Protein AF-A0A453RJ21-F1 (afdb_monomer_lite)

Organism: Aegilops tauschii subsp. strangulata (NCBI:txid200361)

Radius of gyration: 21.35 Å; chains: 1; bounding box: 54×32×66 Å

Structure (mmCIF, N/CA/C/O backbone):
data_AF-A0A453RJ21-F1
#
_entry.id   AF-A0A453RJ21-F1
#
loop_
_atom_site.group_PDB
_atom_site.id
_atom_site.type_symbol
_atom_site.label_atom_id
_atom_site.label_alt_id
_atom_site.label_comp_id
_atom_site.label_asym_id
_atom_site.label_entity_id
_atom_site.label_seq_id
_atom_site.pdbx_PDB_ins_code
_atom_site.Cartn_x
_atom_site.Cartn_y
_atom_site.Cartn_z
_atom_site.occupancy
_atom_site.B_iso_or_equiv
_atom_site.auth_seq_id
_atom_site.auth_comp_id
_atom_site.auth_asym_id
_atom_site.auth_atom_id
_atom_site.pdbx_PDB_model_num
ATOM 1 N N . MET A 1 1 ? -8.549 7.797 -4.436 1.00 33.81 1 MET A N 1
ATOM 2 C CA . MET A 1 1 ? -7.551 8.683 -5.075 1.00 33.81 1 MET A CA 1
ATOM 3 C C . MET A 1 1 ? -6.704 7.818 -5.992 1.00 33.81 1 MET A C 1
ATOM 5 O O . MET A 1 1 ? -6.419 6.697 -5.585 1.00 33.81 1 MET A O 1
ATOM 9 N N . PRO A 1 2 ? -6.378 8.254 -7.217 1.00 37.75 2 PRO A N 1
ATOM 10 C CA . PRO A 1 2 ? -5.567 7.453 -8.127 1.00 37.75 2 PRO A CA 1
ATOM 11 C C . PRO A 1 2 ? -4.142 7.287 -7.581 1.00 37.75 2 PRO A C 1
ATOM 13 O O . PRO A 1 2 ? -3.506 8.273 -7.225 1.00 37.75 2 PRO A O 1
ATOM 16 N N . MET A 1 3 ? -3.659 6.044 -7.478 1.00 55.06 3 MET A N 1
ATOM 17 C CA . MET A 1 3 ? -2.333 5.707 -6.928 1.00 55.06 3 MET A CA 1
ATOM 18 C C . MET A 1 3 ? -1.364 5.277 -8.022 1.00 55.06 3 MET A C 1
ATOM 20 O O . MET A 1 3 ? -0.750 4.213 -7.988 1.00 55.06 3 MET A O 1
ATOM 24 N N . SER A 1 4 ? -1.257 6.139 -9.023 1.00 50.88 4 SER A N 1
ATOM 25 C CA . SER A 1 4 ? -0.403 5.956 -10.186 1.00 50.88 4 SER A CA 1
ATOM 26 C C . SER A 1 4 ? 0.359 7.243 -10.447 1.00 50.88 4 SER A C 1
ATOM 28 O O . SER A 1 4 ? -0.246 8.315 -10.496 1.00 50.88 4 SER A O 1
ATOM 30 N N . HIS A 1 5 ? 1.667 7.133 -10.649 1.00 56.84 5 HIS A N 1
ATOM 31 C CA . HIS A 1 5 ? 2.471 8.226 -11.176 1.00 56.84 5 HIS A CA 1
ATOM 32 C C . HIS A 1 5 ? 3.053 7.802 -12.522 1.00 56.84 5 HIS A C 1
ATOM 34 O O . HIS A 1 5 ? 3.842 6.856 -12.597 1.00 56.84 5 HIS A O 1
ATOM 40 N N . ASP A 1 6 ? 2.664 8.514 -13.578 1.00 54.00 6 ASP A N 1
ATOM 41 C CA . ASP A 1 6 ? 3.334 8.424 -14.869 1.00 54.00 6 ASP A CA 1
ATOM 42 C C . ASP A 1 6 ? 4.506 9.396 -14.903 1.00 54.00 6 ASP A C 1
ATOM 44 O O . ASP A 1 6 ? 4.421 10.530 -14.422 1.00 54.00 6 ASP A O 1
ATOM 48 N N . ILE A 1 7 ? 5.619 8.924 -15.453 1.00 58.59 7 ILE A N 1
ATOM 49 C CA . ILE A 1 7 ? 6.857 9.687 -15.529 1.00 58.59 7 ILE A CA 1
ATOM 50 C C . ILE A 1 7 ? 7.160 9.905 -17.007 1.00 58.59 7 ILE A C 1
ATOM 52 O O . ILE A 1 7 ? 7.541 8.973 -17.720 1.00 58.59 7 ILE A O 1
ATOM 56 N N . ASP A 1 8 ? 6.959 11.139 -17.473 1.00 49.81 8 ASP A N 1
ATOM 57 C CA . ASP A 1 8 ? 7.246 11.520 -18.855 1.00 49.81 8 ASP A CA 1
ATOM 58 C C . ASP A 1 8 ? 8.760 11.658 -19.102 1.00 49.81 8 ASP A C 1
ATOM 60 O O . ASP A 1 8 ? 9.513 12.231 -18.310 1.00 49.81 8 ASP A O 1
ATOM 64 N N . GLY A 1 9 ? 9.211 11.121 -20.237 1.00 44.72 9 GLY A N 1
ATOM 65 C CA . GLY A 1 9 ? 10.620 10.948 -20.615 1.00 44.72 9 GLY A CA 1
ATOM 66 C C . GLY A 1 9 ? 11.367 12.203 -21.084 1.00 44.72 9 GLY A C 1
ATOM 67 O O . GLY A 1 9 ? 12.481 12.091 -21.581 1.00 44.72 9 GLY A O 1
ATOM 68 N N . ALA A 1 10 ? 10.839 13.418 -20.921 1.00 38.59 10 ALA A N 1
ATOM 69 C CA . ALA A 1 10 ? 11.525 14.599 -21.446 1.00 38.59 10 ALA A CA 1
ATOM 70 C C . ALA A 1 10 ? 12.713 15.031 -20.554 1.00 38.59 10 ALA A C 1
ATOM 72 O O . ALA A 1 10 ? 12.525 15.720 -19.554 1.00 38.59 10 ALA A O 1
ATOM 73 N N . SER A 1 11 ? 13.937 14.690 -20.986 1.00 45.94 11 SER A N 1
ATOM 74 C CA . SER A 1 11 ? 15.228 15.384 -20.738 1.00 45.94 11 SER A CA 1
ATOM 75 C C . SER A 1 11 ? 16.288 14.708 -19.842 1.00 45.94 11 SER A C 1
ATOM 77 O O . SER A 1 11 ? 15.982 14.081 -18.828 1.00 45.94 11 SER A O 1
ATOM 79 N N . ARG A 1 12 ? 17.541 14.954 -20.282 1.00 46.53 12 ARG A N 1
ATOM 80 C CA . ARG A 1 12 ? 18.909 14.621 -19.819 1.00 46.53 12 ARG A CA 1
ATOM 81 C C . ARG A 1 12 ? 19.183 13.167 -19.378 1.00 46.53 12 ARG A C 1
ATOM 83 O O . ARG A 1 12 ? 18.715 12.761 -18.316 1.00 46.53 12 ARG A O 1
ATOM 90 N N . PRO A 1 13 ? 20.014 12.408 -20.126 1.00 49.09 13 PRO A N 1
ATOM 91 C CA . PRO A 1 13 ? 20.535 11.139 -19.630 1.00 49.09 13 PRO A CA 1
ATOM 92 C C . PRO A 1 13 ? 21.380 11.408 -18.372 1.00 49.09 13 PRO A C 1
ATOM 94 O O . PRO A 1 13 ? 22.096 1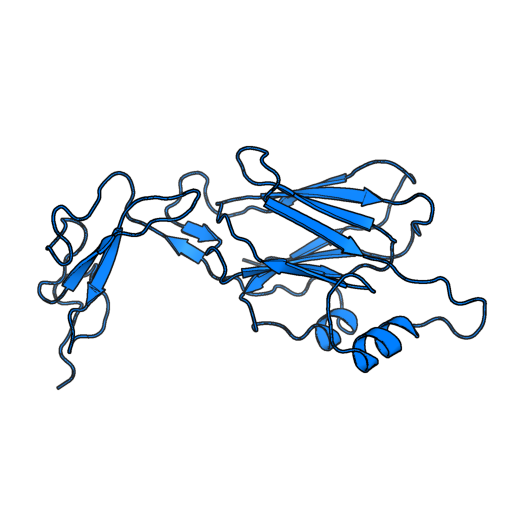2.408 -18.311 1.00 49.09 13 PRO A O 1
ATOM 97 N N . ASN A 1 14 ? 21.288 10.525 -17.374 1.00 54.78 14 ASN A N 1
ATOM 98 C CA . ASN A 1 14 ? 22.085 10.513 -16.135 1.00 54.78 14 ASN A CA 1
ATOM 99 C C . ASN A 1 14 ? 21.719 11.431 -14.949 1.00 54.78 14 ASN A C 1
ATOM 101 O O . ASN A 1 14 ? 22.494 11.502 -13.997 1.00 54.78 14 ASN A O 1
ATOM 105 N N . THR A 1 15 ? 20.548 12.070 -14.902 1.00 57.78 15 THR A N 1
ATOM 106 C CA . THR A 1 15 ? 20.101 12.751 -13.664 1.00 57.78 15 THR A CA 1
ATOM 107 C C . THR A 1 15 ? 19.044 11.947 -12.918 1.00 57.78 15 THR A C 1
ATOM 109 O O . THR A 1 15 ? 18.044 11.542 -13.517 1.00 57.78 15 THR A O 1
ATOM 112 N N . SER A 1 16 ? 19.231 11.758 -11.608 1.00 65.69 16 SER A N 1
ATOM 113 C CA . SER A 1 16 ? 18.192 11.184 -10.754 1.00 65.69 16 SER A CA 1
ATOM 114 C C . SER A 1 16 ? 16.963 12.092 -10.712 1.00 65.69 16 SER A C 1
ATOM 116 O O . SER A 1 16 ? 17.077 13.320 -10.693 1.00 65.69 16 SER A O 1
ATOM 118 N N . ARG A 1 17 ? 15.772 11.488 -10.710 1.00 74.69 17 ARG A N 1
ATOM 119 C CA . ARG A 1 17 ? 14.501 12.217 -10.589 1.00 74.69 17 ARG A CA 1
ATOM 120 C C . ARG A 1 17 ? 13.839 11.878 -9.270 1.00 74.69 17 ARG A C 1
ATOM 122 O O . ARG A 1 17 ? 13.855 10.721 -8.859 1.00 74.69 17 ARG A O 1
ATOM 129 N N . TYR A 1 18 ? 13.246 12.884 -8.644 1.00 78.81 18 TYR A N 1
ATOM 130 C CA . TYR A 1 18 ? 12.549 12.753 -7.37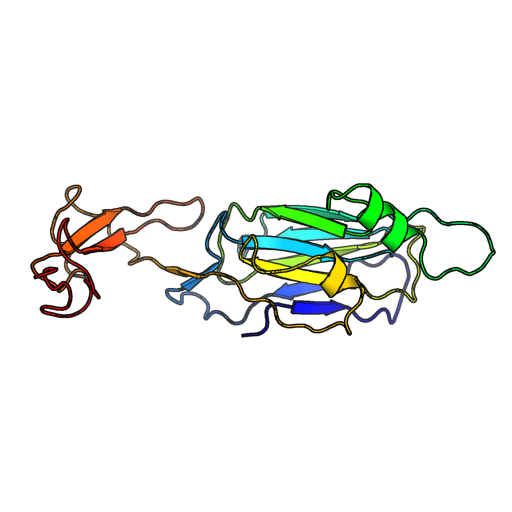4 1.00 78.81 18 TYR A CA 1
ATOM 131 C C . TYR A 1 18 ? 11.082 13.098 -7.573 1.00 78.81 18 TYR A C 1
ATOM 133 O O . TYR A 1 18 ? 10.746 14.146 -8.120 1.00 78.81 18 TYR A O 1
ATOM 141 N N . HIS A 1 19 ? 10.223 12.198 -7.125 1.00 81.94 19 HIS A N 1
ATOM 142 C CA . HIS A 1 19 ? 8.781 12.366 -7.108 1.00 81.94 19 HIS A CA 1
ATOM 143 C C . HIS A 1 19 ? 8.277 12.105 -5.693 1.00 81.94 19 HIS A C 1
ATOM 145 O O . HIS A 1 19 ? 8.909 11.385 -4.920 1.00 81.94 19 HIS A O 1
ATOM 151 N N . THR A 1 20 ? 7.120 12.663 -5.364 1.00 80.94 20 THR A N 1
ATOM 152 C CA . THR A 1 20 ? 6.458 12.408 -4.087 1.00 80.94 20 THR A CA 1
ATOM 153 C C . THR A 1 20 ? 5.100 11.806 -4.380 1.00 80.94 20 THR A C 1
ATOM 155 O O . THR A 1 20 ? 4.275 12.422 -5.050 1.00 80.94 20 THR A O 1
ATOM 158 N N . TRP A 1 21 ? 4.872 10.600 -3.876 1.00 81.12 21 TRP A N 1
ATOM 159 C CA . TRP A 1 21 ? 3.533 10.054 -3.761 1.00 81.12 21 TRP A CA 1
ATOM 160 C C . TRP A 1 21 ? 2.931 10.550 -2.447 1.00 81.12 21 TRP A C 1
ATOM 162 O O . TRP A 1 21 ? 3.555 10.461 -1.390 1.00 81.12 21 TRP A O 1
ATOM 172 N N . GLY A 1 22 ? 1.719 11.087 -2.505 1.00 74.88 22 GLY A N 1
ATOM 173 C CA . GLY A 1 22 ? 1.035 11.634 -1.342 1.00 74.88 22 GLY A CA 1
ATOM 174 C C . GLY A 1 22 ? -0.426 11.939 -1.645 1.00 74.88 22 GLY A C 1
ATOM 175 O O . GLY A 1 22 ? -0.944 11.587 -2.703 1.00 74.88 22 GLY A O 1
ATOM 176 N N . GLY A 1 23 ? -1.099 12.590 -0.701 1.00 71.94 23 GLY A N 1
ATOM 177 C CA . GLY A 1 23 ? -2.531 12.904 -0.790 1.00 71.94 23 GLY A CA 1
ATOM 178 C C . GLY A 1 23 ? -3.316 12.461 0.441 1.00 71.94 23 GLY A C 1
ATOM 179 O O . GLY A 1 23 ? -4.422 12.949 0.675 1.00 71.94 23 GLY A O 1
ATOM 180 N N . LEU A 1 24 ? -2.724 11.604 1.276 1.00 80.94 24 LEU A N 1
ATOM 181 C CA . LEU A 1 24 ? -3.165 11.450 2.654 1.00 80.94 24 LEU A CA 1
ATOM 182 C C . LEU A 1 24 ? -2.709 12.675 3.446 1.00 80.94 24 LEU A C 1
ATOM 184 O O . LEU A 1 24 ? -1.630 13.223 3.222 1.00 80.94 24 LEU A O 1
ATOM 188 N N . ARG A 1 25 ? -3.571 13.145 4.347 1.00 77.19 25 ARG A N 1
ATOM 189 C CA . ARG A 1 25 ? -3.258 14.293 5.193 1.00 77.19 25 ARG A CA 1
ATOM 190 C C . ARG A 1 25 ? -2.102 13.917 6.112 1.00 77.19 25 ARG A C 1
ATOM 192 O O . ARG A 1 25 ? -2.196 12.917 6.818 1.00 77.19 25 ARG A O 1
ATOM 199 N N . GLU A 1 26 ? -1.068 14.748 6.148 1.00 67.38 26 GLU A N 1
ATOM 200 C CA . GLU A 1 26 ? 0.022 14.617 7.112 1.00 67.38 26 GLU A CA 1
ATOM 201 C C . GLU A 1 26 ? -0.571 14.636 8.535 1.00 67.38 26 GLU A C 1
ATOM 203 O O . GLU A 1 26 ? -1.346 15.535 8.882 1.00 67.38 26 GLU A O 1
ATOM 208 N N . ARG A 1 27 ? -0.270 13.606 9.341 1.00 69.06 27 ARG A N 1
ATOM 209 C CA . ARG A 1 27 ? -0.894 13.332 10.662 1.00 69.06 27 ARG A CA 1
ATOM 210 C C . ARG A 1 27 ? -2.392 12.992 10.632 1.00 69.06 27 ARG A C 1
ATOM 212 O O . ARG A 1 27 ? -3.068 13.061 11.660 1.00 69.06 27 ARG A O 1
ATOM 219 N N . GLY A 1 28 ? -2.933 12.646 9.468 1.00 78.19 28 GLY A N 1
ATOM 220 C CA . GLY A 1 28 ? -4.243 12.017 9.348 1.00 78.19 28 GLY A CA 1
ATOM 221 C C . GLY A 1 28 ? -4.250 10.616 9.973 1.00 78.19 28 GLY A C 1
ATOM 222 O O . GLY A 1 28 ? -3.192 10.048 10.238 1.00 78.19 28 GLY A O 1
ATOM 223 N N . PRO A 1 29 ? -5.436 10.032 10.212 1.00 83.62 29 PRO A N 1
ATOM 224 C CA . PRO A 1 29 ? -5.529 8.715 10.838 1.00 83.62 29 PRO A CA 1
ATOM 225 C C . PRO A 1 29 ? -5.135 7.576 9.890 1.00 83.62 29 PRO A C 1
ATOM 227 O O . PRO A 1 29 ? -4.895 6.468 10.358 1.00 83.62 29 PRO A O 1
ATOM 230 N N . PHE A 1 30 ? -5.092 7.834 8.578 1.00 91.75 30 PHE A N 1
ATOM 231 C CA . PHE A 1 30 ? -4.879 6.823 7.549 1.00 91.75 30 PHE A CA 1
ATOM 232 C C . PHE A 1 30 ? -3.448 6.820 7.026 1.00 91.75 30 PHE A C 1
ATOM 234 O O . PHE A 1 30 ? -2.877 7.876 6.758 1.00 91.75 30 PHE A O 1
ATOM 241 N N . PHE A 1 31 ? -2.932 5.622 6.787 1.00 93.19 31 PHE A N 1
ATOM 242 C CA . PHE A 1 31 ? -1.641 5.354 6.164 1.00 93.19 31 PHE A CA 1
ATOM 243 C C . PHE A 1 31 ? -1.757 4.141 5.237 1.00 93.19 31 PHE A C 1
ATOM 245 O O . PHE A 1 31 ? -2.722 3.380 5.317 1.00 93.19 31 PHE A O 1
ATOM 252 N N . VAL A 1 32 ? -0.794 3.946 4.335 1.00 94.31 32 VAL A N 1
ATOM 253 C CA . VAL A 1 32 ? -0.778 2.762 3.459 1.00 94.31 32 VAL A CA 1
ATOM 254 C C . VAL A 1 32 ? -0.641 1.503 4.306 1.00 94.31 32 VAL A C 1
ATOM 256 O O . VAL A 1 32 ? 0.289 1.396 5.099 1.00 94.31 32 VAL A O 1
ATOM 259 N N . ALA A 1 33 ? -1.552 0.542 4.139 1.00 95.12 33 ALA A N 1
ATOM 260 C CA . ALA A 1 33 ? -1.524 -0.689 4.916 1.00 95.12 33 ALA A CA 1
ATOM 261 C C . ALA A 1 33 ? -0.234 -1.485 4.639 1.00 95.12 33 ALA A C 1
ATOM 263 O O . ALA A 1 33 ? -0.004 -1.860 3.479 1.00 95.12 33 ALA A O 1
ATOM 264 N N . PRO A 1 34 ? 0.591 -1.762 5.668 1.00 93.75 34 PRO A N 1
ATOM 265 C CA . PRO A 1 34 ? 1.787 -2.583 5.524 1.00 93.75 34 PRO A CA 1
ATOM 266 C C . PRO A 1 34 ? 1.445 -3.976 4.999 1.00 93.75 34 PRO A C 1
ATOM 268 O O . PRO A 1 34 ? 0.401 -4.527 5.347 1.00 93.75 34 PRO A O 1
ATOM 271 N N . ASP A 1 35 ? 2.310 -4.525 4.150 1.00 92.56 35 ASP A N 1
ATOM 272 C CA . ASP A 1 35 ? 2.261 -5.893 3.606 1.00 92.56 35 ASP A CA 1
ATOM 273 C C . ASP A 1 35 ? 1.014 -6.275 2.790 1.00 92.56 35 ASP A C 1
ATOM 275 O O . ASP A 1 35 ? 1.012 -7.312 2.136 1.00 92.56 35 ASP A O 1
ATOM 279 N N . ARG A 1 36 ? -0.017 -5.424 2.747 1.00 95.69 36 ARG A N 1
ATOM 280 C CA . ARG A 1 36 ? -1.221 -5.599 1.914 1.00 95.69 36 ARG A CA 1
ATOM 281 C C . ARG A 1 36 ? -1.157 -4.817 0.608 1.00 95.69 36 ARG A C 1
ATOM 283 O O . ARG A 1 36 ? -2.004 -4.983 -0.264 1.00 95.69 36 ARG A O 1
ATOM 290 N N . ASN A 1 37 ? -0.145 -3.965 0.474 1.00 95.12 37 ASN A N 1
ATOM 291 C CA . ASN A 1 37 ? 0.145 -3.222 -0.739 1.00 95.12 37 ASN A CA 1
ATOM 292 C C . ASN A 1 37 ? 1.513 -3.610 -1.296 1.00 95.12 37 ASN A C 1
ATOM 294 O O . ASN A 1 37 ? 2.450 -3.936 -0.560 1.00 95.12 37 ASN A O 1
ATOM 298 N N . LYS A 1 38 ? 1.634 -3.528 -2.618 1.00 94.44 38 LYS A N 1
ATOM 299 C CA . LYS A 1 38 ? 2.872 -3.709 -3.364 1.00 94.44 38 LYS A CA 1
ATOM 300 C C . LYS A 1 38 ? 3.311 -2.396 -3.990 1.00 94.44 38 LYS A C 1
ATOM 302 O O . LYS A 1 38 ? 2.503 -1.637 -4.519 1.00 94.44 38 LYS A O 1
ATOM 307 N N . PHE A 1 39 ? 4.618 -2.194 -3.979 1.00 94.25 39 PHE A N 1
ATOM 308 C CA . PHE A 1 39 ? 5.319 -1.230 -4.805 1.00 94.25 39 PHE A CA 1
ATOM 309 C C . PHE A 1 39 ? 5.619 -1.882 -6.156 1.00 94.25 39 PHE A C 1
ATOM 311 O O . PHE A 1 39 ? 6.382 -2.846 -6.212 1.00 94.25 39 PHE A O 1
ATOM 318 N N . LEU A 1 40 ? 4.987 -1.400 -7.223 1.00 92.19 40 LEU A N 1
ATOM 319 C CA . LEU A 1 40 ? 5.083 -1.955 -8.573 1.00 92.19 40 LEU A CA 1
ATOM 320 C C . LEU A 1 40 ? 5.720 -0.935 -9.516 1.00 92.19 40 LEU A C 1
ATOM 322 O O . LEU A 1 40 ? 5.277 0.209 -9.598 1.00 92.19 40 LEU A O 1
ATOM 326 N N . VAL A 1 41 ? 6.713 -1.380 -10.280 1.00 90.81 41 VAL A N 1
ATOM 327 C CA . VAL A 1 41 ? 7.356 -0.592 -11.334 1.00 90.81 41 VAL A CA 1
ATOM 328 C C . VAL A 1 41 ? 7.215 -1.328 -12.656 1.00 90.81 41 VAL A C 1
ATOM 330 O O . VAL A 1 41 ? 7.589 -2.495 -12.758 1.00 90.81 41 VAL A O 1
ATOM 333 N N . LEU A 1 42 ? 6.709 -0.629 -13.672 1.00 86.25 42 LEU A N 1
ATOM 334 C CA . LEU A 1 42 ? 6.637 -1.083 -15.060 1.00 86.25 42 LEU A CA 1
ATOM 335 C C . LEU A 1 42 ? 7.539 -0.179 -15.907 1.00 86.25 42 LEU A C 1
ATOM 337 O O . LEU A 1 42 ? 7.258 1.015 -16.066 1.00 86.25 42 LEU A O 1
ATOM 341 N N . SER A 1 43 ? 8.641 -0.717 -16.428 1.00 81.38 43 SER A N 1
ATOM 342 C CA . SER A 1 43 ? 9.602 0.068 -17.208 1.00 81.38 43 SER A CA 1
ATOM 343 C C . SER A 1 43 ? 10.506 -0.808 -18.069 1.00 81.38 43 SER A C 1
ATOM 345 O O . SER A 1 43 ? 10.884 -1.908 -17.673 1.00 81.38 43 SER A O 1
ATOM 347 N N . CYS A 1 44 ? 10.899 -0.266 -19.225 1.00 78.94 44 CYS A N 1
ATOM 348 C CA . CYS A 1 44 ? 11.969 -0.803 -20.063 1.00 78.94 44 CYS A CA 1
ATOM 349 C C . CYS A 1 44 ? 13.157 0.132 -20.255 1.00 78.94 44 CYS A C 1
ATOM 351 O O . CYS A 1 44 ? 13.939 -0.034 -21.186 1.00 78.94 44 CYS A O 1
ATOM 353 N N . ASN A 1 45 ? 13.324 1.096 -19.355 1.00 76.19 45 ASN A N 1
ATOM 354 C CA . ASN A 1 45 ? 14.405 2.072 -19.459 1.00 76.19 45 ASN A CA 1
ATOM 355 C C . ASN A 1 45 ? 15.666 1.652 -18.714 1.00 76.19 45 ASN A C 1
ATOM 357 O O . ASN A 1 45 ? 16.519 2.498 -18.474 1.00 76.19 45 ASN A O 1
ATOM 361 N N . ASN A 1 46 ? 15.775 0.385 -18.306 1.00 82.50 46 ASN A N 1
ATOM 362 C CA . ASN A 1 46 ? 16.889 -0.101 -17.499 1.00 82.50 46 ASN A CA 1
ATOM 363 C C . ASN A 1 46 ? 17.126 0.809 -16.276 1.00 82.50 46 ASN A C 1
ATOM 365 O O . ASN A 1 46 ? 18.166 1.455 -16.160 1.00 82.50 46 ASN A O 1
ATOM 369 N N . ILE A 1 47 ? 16.121 0.945 -15.406 1.00 85.62 47 ILE A N 1
ATOM 370 C CA . ILE A 1 47 ? 16.143 1.889 -14.276 1.00 85.62 47 ILE A CA 1
ATOM 371 C C . ILE A 1 47 ? 16.114 1.172 -12.933 1.00 85.62 47 ILE A C 1
ATOM 373 O O . ILE A 1 47 ? 15.491 0.115 -12.793 1.00 85.62 47 ILE A O 1
ATOM 377 N N . GLN A 1 48 ? 16.704 1.811 -11.927 1.00 91.00 48 GLN A N 1
ATOM 378 C CA . GLN A 1 48 ? 16.455 1.524 -10.521 1.00 91.00 48 GLN A CA 1
ATOM 379 C C . GLN A 1 48 ? 15.507 2.580 -9.947 1.00 91.00 48 GLN A C 1
ATOM 381 O O . GLN A 1 48 ? 15.686 3.778 -10.149 1.00 91.00 48 GLN A O 1
ATOM 386 N N . VAL A 1 49 ? 14.489 2.139 -9.218 1.00 92.25 49 VAL A N 1
ATOM 387 C CA . VAL A 1 49 ? 13.537 2.992 -8.510 1.00 92.25 49 VAL A CA 1
ATOM 388 C C . VAL A 1 49 ? 13.610 2.668 -7.026 1.00 92.25 49 VAL A C 1
ATOM 390 O O . VAL A 1 49 ? 13.471 1.511 -6.628 1.00 92.25 49 VAL A O 1
ATOM 393 N N . ILE A 1 50 ? 13.834 3.687 -6.208 1.00 94.44 50 ILE A N 1
ATOM 394 C CA . ILE A 1 50 ? 13.950 3.585 -4.756 1.00 94.44 50 ILE A CA 1
ATOM 395 C C . ILE A 1 50 ? 12.708 4.217 -4.135 1.00 94.44 50 ILE A C 1
ATOM 397 O O . ILE A 1 50 ? 12.368 5.359 -4.445 1.00 94.44 50 ILE A O 1
ATOM 401 N N . LEU A 1 51 ? 12.041 3.464 -3.263 1.00 95.12 51 LEU A N 1
ATOM 402 C CA . LEU A 1 51 ? 10.919 3.918 -2.454 1.00 95.12 51 LEU A CA 1
ATOM 403 C C . LEU A 1 51 ? 11.429 4.283 -1.059 1.00 95.12 51 LEU A C 1
ATOM 405 O O . LEU A 1 51 ? 12.003 3.442 -0.362 1.00 95.12 51 LEU A O 1
ATOM 409 N N . MET A 1 52 ? 11.188 5.519 -0.643 1.00 94.81 52 MET A N 1
ATOM 410 C CA . MET A 1 52 ? 11.592 6.056 0.654 1.00 94.81 52 MET A CA 1
ATOM 411 C C . MET A 1 52 ? 10.371 6.518 1.445 1.00 94.81 52 MET A C 1
ATOM 413 O O . MET A 1 52 ? 9.400 7.009 0.867 1.00 94.81 52 MET A O 1
ATOM 417 N N . GLY A 1 53 ? 10.420 6.337 2.762 1.00 92.44 53 GLY A N 1
ATOM 418 C CA . GLY A 1 53 ? 9.394 6.823 3.682 1.00 92.44 53 GLY A CA 1
ATOM 419 C C . GLY A 1 53 ? 9.561 8.309 4.000 1.00 92.44 53 GLY A C 1
ATOM 420 O O . GLY A 1 53 ? 10.511 8.953 3.558 1.00 92.44 53 GLY A O 1
ATOM 421 N N . GLU A 1 54 ? 8.654 8.836 4.821 1.00 88.81 54 GLU A N 1
ATOM 422 C CA . GLU A 1 54 ? 8.692 10.221 5.330 1.00 88.81 54 GLU A CA 1
ATOM 423 C C . GLU A 1 54 ? 9.945 10.527 6.161 1.00 88.81 54 GLU A C 1
ATOM 425 O O . GLU A 1 54 ? 10.409 11.661 6.218 1.00 88.81 54 GLU A O 1
ATOM 430 N N . ASP A 1 55 ? 10.522 9.503 6.788 1.00 89.06 55 ASP A N 1
ATOM 431 C CA . ASP A 1 55 ? 11.771 9.589 7.547 1.00 89.06 55 ASP A CA 1
ATOM 432 C C . ASP A 1 55 ? 13.027 9.542 6.656 1.00 89.06 55 ASP A C 1
ATOM 434 O O . ASP A 1 55 ? 14.141 9.417 7.165 1.00 89.06 55 ASP A O 1
ATOM 438 N N . ASN A 1 56 ? 12.861 9.612 5.329 1.00 89.12 56 ASN A N 1
ATOM 439 C CA . ASN A 1 56 ? 13.900 9.415 4.315 1.00 89.12 56 ASN A CA 1
ATOM 440 C C . ASN A 1 56 ? 14.605 8.048 4.387 1.00 89.12 56 ASN A C 1
ATOM 442 O O . ASN A 1 56 ? 15.626 7.843 3.725 1.00 89.12 56 ASN A O 1
ATOM 446 N N . SER A 1 57 ? 14.078 7.086 5.152 1.00 91.75 57 SER A N 1
ATOM 447 C CA . SER A 1 57 ? 14.612 5.729 5.157 1.00 91.75 57 SER A CA 1
ATOM 448 C C . SER A 1 57 ? 14.202 5.000 3.880 1.00 91.75 57 SER A C 1
ATOM 450 O O . SER A 1 57 ? 13.077 5.130 3.391 1.00 91.75 57 SER A O 1
ATOM 452 N N . THR A 1 58 ? 15.125 4.219 3.318 1.00 94.69 58 THR A N 1
ATOM 453 C CA . THR A 1 58 ? 14.804 3.351 2.181 1.00 94.69 58 THR A CA 1
ATOM 454 C C . THR A 1 58 ? 13.889 2.229 2.655 1.00 94.69 58 THR A C 1
ATOM 456 O O . THR A 1 58 ? 14.244 1.465 3.550 1.00 94.69 58 THR A O 1
ATOM 459 N N . ILE A 1 59 ? 12.713 2.132 2.039 1.00 94.81 59 ILE A N 1
ATOM 460 C CA . ILE A 1 59 ? 11.713 1.106 2.345 1.00 94.81 59 ILE A CA 1
ATOM 461 C C . ILE A 1 59 ? 11.941 -0.108 1.466 1.00 94.81 59 ILE A C 1
ATOM 463 O O . ILE A 1 59 ? 11.985 -1.230 1.957 1.00 94.81 59 ILE A O 1
ATOM 467 N N . ASN A 1 60 ? 12.086 0.128 0.163 1.00 94.81 60 ASN A N 1
ATOM 468 C CA . ASN A 1 60 ? 12.375 -0.900 -0.821 1.00 94.81 60 ASN A CA 1
ATOM 469 C C . ASN A 1 60 ? 12.978 -0.287 -2.083 1.00 94.81 60 ASN A C 1
ATOM 471 O O . ASN A 1 60 ? 12.896 0.918 -2.317 1.00 94.81 60 ASN A O 1
ATOM 475 N N . ALA A 1 61 ? 13.558 -1.140 -2.919 1.00 94.31 61 ALA A N 1
ATOM 476 C CA . ALA A 1 61 ? 14.056 -0.756 -4.228 1.00 94.31 61 ALA A CA 1
ATOM 477 C C . ALA A 1 61 ? 13.644 -1.784 -5.280 1.00 94.31 61 ALA A C 1
ATOM 479 O O . ALA A 1 61 ? 13.483 -2.974 -5.001 1.00 94.31 61 ALA A O 1
ATOM 480 N N . CYS A 1 62 ? 13.481 -1.303 -6.502 1.00 93.69 62 CYS A N 1
ATOM 481 C CA . CYS A 1 62 ? 13.039 -2.085 -7.633 1.00 93.69 62 CYS A CA 1
ATOM 482 C C . CYS A 1 62 ? 13.892 -1.732 -8.844 1.00 93.69 62 CYS A C 1
ATOM 484 O O . CYS A 1 62 ? 14.006 -0.564 -9.199 1.00 93.69 62 CYS A O 1
ATOM 486 N N . ALA A 1 63 ? 14.509 -2.731 -9.461 1.00 90.88 63 ALA A N 1
ATOM 487 C CA . ALA A 1 63 ? 15.253 -2.555 -10.696 1.00 90.88 63 ALA A CA 1
ATOM 488 C C . ALA A 1 63 ? 14.486 -3.223 -11.831 1.00 90.88 63 ALA A C 1
ATOM 490 O O . ALA A 1 63 ? 13.896 -4.287 -11.645 1.00 90.88 63 ALA A O 1
ATOM 491 N N . THR A 1 64 ? 14.495 -2.583 -12.991 1.00 85.94 64 THR A N 1
ATOM 492 C CA . THR A 1 64 ? 13.919 -3.125 -14.219 1.00 85.94 64 THR A CA 1
ATOM 493 C C . THR A 1 64 ? 14.996 -3.177 -15.281 1.00 85.94 64 THR A C 1
ATOM 495 O O . THR A 1 64 ? 15.814 -2.265 -15.373 1.00 85.94 64 THR A O 1
ATOM 498 N N . TYR A 1 65 ? 15.002 -4.243 -16.066 1.00 82.25 65 TYR A N 1
ATOM 499 C CA . TYR A 1 65 ? 15.917 -4.451 -17.171 1.00 82.25 65 TYR A CA 1
ATOM 500 C C . TYR A 1 65 ? 15.168 -5.033 -18.367 1.00 82.25 65 TYR A C 1
ATOM 502 O O . TYR A 1 65 ? 14.293 -5.889 -18.218 1.00 82.25 65 TYR A O 1
ATOM 510 N N . CYS A 1 66 ? 15.533 -4.571 -19.554 1.00 77.88 66 CYS A N 1
ATOM 511 C CA . CYS A 1 66 ? 15.037 -5.045 -20.828 1.00 77.88 66 CYS A CA 1
ATOM 512 C C . CYS A 1 66 ? 16.231 -5.232 -21.771 1.00 77.88 66 CYS A C 1
ATOM 514 O O . CYS A 1 66 ? 16.925 -4.254 -22.066 1.00 77.88 66 CYS A O 1
ATOM 516 N N . PRO A 1 67 ? 16.502 -6.458 -22.249 1.00 72.44 67 PRO A N 1
ATOM 517 C CA . PRO A 1 67 ? 17.572 -6.673 -23.211 1.00 72.44 67 PRO A CA 1
ATOM 518 C C . PRO A 1 67 ? 17.238 -5.988 -24.542 1.00 72.44 67 PRO A C 1
ATOM 520 O O . PRO A 1 67 ? 16.100 -6.048 -25.015 1.00 72.44 67 PRO A O 1
ATOM 523 N N . SER A 1 68 ? 18.242 -5.361 -25.160 1.00 67.12 68 SER A N 1
ATOM 524 C CA . SER A 1 68 ? 18.126 -4.847 -26.526 1.00 67.12 68 SER A CA 1
ATOM 525 C C . SER A 1 68 ? 18.114 -6.025 -27.497 1.00 67.12 68 SER A C 1
ATOM 527 O O . SER A 1 68 ? 19.059 -6.812 -27.549 1.00 67.12 68 SER A O 1
ATOM 529 N N . LEU A 1 69 ? 17.025 -6.175 -28.243 1.00 58.56 69 LEU A N 1
ATOM 530 C CA . LEU A 1 69 ? 16.876 -7.221 -29.247 1.00 58.56 69 LEU A CA 1
ATOM 531 C C . LEU A 1 69 ? 17.117 -6.563 -30.601 1.00 58.56 69 LEU A C 1
ATOM 533 O O . LEU A 1 69 ? 16.295 -5.776 -31.063 1.00 58.56 69 LEU A O 1
ATOM 537 N N . GLY A 1 70 ? 18.291 -6.812 -31.180 1.00 51.09 70 GLY A N 1
ATOM 538 C CA . GLY A 1 70 ? 18.719 -6.199 -32.435 1.00 51.09 70 GLY A CA 1
ATOM 539 C C . GLY A 1 70 ? 17.666 -6.306 -33.548 1.00 51.09 70 GLY A C 1
ATOM 540 O O . GLY A 1 70 ? 17.026 -7.339 -33.710 1.00 51.09 70 GLY A O 1
ATOM 541 N N . ASN A 1 71 ? 17.507 -5.201 -34.281 1.00 57.38 71 ASN A N 1
ATOM 542 C CA . ASN A 1 71 ? 16.655 -4.950 -35.449 1.00 57.38 71 ASN A CA 1
ATOM 543 C C . ASN A 1 71 ? 15.934 -6.163 -36.077 1.00 57.38 71 ASN A C 1
ATOM 545 O O . ASN A 1 71 ? 16.474 -6.848 -36.943 1.00 57.38 71 ASN A O 1
ATOM 549 N N . SER A 1 72 ? 14.671 -6.361 -35.699 1.00 47.53 72 SER A N 1
ATOM 550 C CA . SER A 1 72 ? 13.546 -6.753 -36.571 1.00 47.53 72 SER A CA 1
ATOM 551 C C . SER A 1 72 ? 12.257 -6.703 -35.736 1.00 47.53 72 SER A C 1
ATOM 553 O O . SER A 1 72 ? 12.145 -7.378 -34.717 1.00 47.53 72 SER A O 1
ATOM 555 N N . ASP A 1 73 ? 11.321 -5.835 -36.131 1.00 48.88 73 ASP A N 1
ATOM 556 C CA . ASP A 1 73 ? 9.941 -5.741 -35.623 1.00 48.88 73 ASP A CA 1
ATOM 557 C C . ASP A 1 73 ? 9.794 -5.619 -34.090 1.00 48.88 73 ASP A C 1
ATOM 559 O O . ASP A 1 73 ? 9.228 -6.457 -33.386 1.00 48.88 73 ASP A O 1
ATOM 563 N N . ALA A 1 74 ? 10.329 -4.521 -33.552 1.00 51.28 74 ALA A N 1
ATOM 564 C CA . ALA A 1 74 ? 10.425 -4.252 -32.121 1.00 51.28 74 ALA A CA 1
ATOM 565 C C . ALA A 1 74 ? 9.162 -3.589 -31.523 1.00 51.28 74 ALA A C 1
ATOM 567 O O . ALA A 1 74 ? 9.170 -2.420 -31.148 1.00 51.28 74 ALA A O 1
ATOM 568 N N . GLN A 1 75 ? 8.092 -4.366 -31.339 1.00 50.53 75 GLN A N 1
ATOM 569 C CA . GLN A 1 75 ? 7.193 -4.212 -30.185 1.00 50.53 75 GLN A CA 1
ATOM 570 C C . GLN A 1 75 ? 6.562 -5.573 -29.828 1.00 50.53 75 GLN A C 1
ATOM 572 O O . GLN A 1 75 ? 5.967 -6.224 -30.677 1.00 50.53 75 GLN A O 1
ATOM 577 N N . PRO A 1 76 ? 6.643 -6.027 -28.569 1.00 54.06 76 PRO A N 1
ATOM 578 C CA . PRO A 1 76 ? 7.887 -6.210 -27.846 1.00 54.06 76 PRO A CA 1
ATOM 579 C C . PRO A 1 76 ? 7.996 -7.674 -27.390 1.00 54.06 76 PRO A C 1
ATOM 581 O O . PRO A 1 76 ? 7.193 -8.175 -26.600 1.00 54.06 76 PRO A O 1
ATOM 584 N N . GLN A 1 77 ? 9.062 -8.353 -27.805 1.00 51.72 77 GLN A N 1
ATOM 585 C CA . GLN A 1 77 ? 9.450 -9.670 -27.279 1.00 51.72 77 GLN A CA 1
ATOM 586 C C . GLN A 1 77 ? 9.580 -9.701 -25.742 1.00 51.72 77 GLN A C 1
ATOM 588 O O . GLN A 1 77 ? 9.581 -10.766 -25.140 1.00 51.72 77 GLN A O 1
ATOM 593 N N . LEU A 1 78 ? 9.625 -8.535 -25.098 1.00 52.88 78 LEU A N 1
ATOM 594 C CA . LEU A 1 78 ? 9.559 -8.364 -23.658 1.00 52.88 78 LEU A CA 1
ATOM 595 C C . LEU A 1 78 ? 8.201 -8.719 -23.030 1.00 52.88 78 LEU A C 1
ATOM 597 O O . LEU A 1 78 ? 8.173 -9.391 -22.005 1.00 52.88 78 LEU A O 1
ATOM 601 N N . ILE A 1 79 ? 7.086 -8.318 -23.658 1.00 55.16 79 ILE A N 1
ATOM 602 C CA . ILE A 1 79 ? 5.743 -8.773 -23.265 1.00 55.16 79 ILE A CA 1
ATOM 603 C C . ILE A 1 79 ? 5.687 -10.288 -23.437 1.00 55.16 79 ILE A C 1
ATOM 605 O O . ILE A 1 79 ? 5.203 -10.984 -22.558 1.00 55.16 79 ILE A O 1
ATOM 609 N N . ARG A 1 80 ? 6.270 -10.815 -24.519 1.00 53.50 80 ARG A N 1
ATOM 610 C CA . ARG A 1 80 ? 6.354 -12.257 -24.757 1.00 53.50 80 ARG A CA 1
ATOM 611 C C . ARG A 1 80 ? 7.168 -12.965 -23.667 1.00 53.50 80 ARG A C 1
ATOM 613 O O . ARG A 1 80 ? 6.684 -13.948 -23.136 1.00 53.50 80 ARG A O 1
ATOM 620 N N . TYR A 1 81 ? 8.335 -12.455 -23.272 1.00 53.56 81 TYR A N 1
ATOM 621 C CA . TYR A 1 81 ? 9.182 -13.063 -22.235 1.00 53.56 81 TYR A CA 1
ATOM 622 C C . TYR A 1 81 ? 8.536 -13.000 -20.837 1.00 53.56 81 TYR A C 1
ATOM 624 O O . TYR A 1 81 ? 8.487 -14.003 -20.133 1.00 53.56 81 TYR A O 1
ATOM 632 N N . LEU A 1 82 ? 7.948 -11.865 -20.451 1.00 55.69 82 LEU A N 1
ATOM 633 C CA . LEU A 1 82 ? 7.181 -11.733 -19.203 1.00 55.69 82 LEU A CA 1
ATOM 634 C C . LEU A 1 82 ? 5.920 -12.611 -19.179 1.00 55.69 82 LEU A C 1
ATOM 636 O O . LEU A 1 82 ? 5.643 -13.246 -18.165 1.00 55.69 82 LEU A O 1
ATOM 640 N N . LEU A 1 83 ? 5.176 -12.689 -20.291 1.00 56.06 83 LEU A N 1
ATOM 641 C CA . LEU A 1 83 ? 4.029 -13.595 -20.442 1.00 56.06 83 LEU A CA 1
ATOM 642 C C . LEU A 1 83 ? 4.445 -15.075 -20.423 1.00 56.06 83 LEU A C 1
ATOM 644 O O . LEU A 1 83 ? 3.653 -15.913 -20.005 1.00 56.06 83 LEU A O 1
ATOM 648 N N . LEU A 1 84 ? 5.663 -15.395 -20.874 1.00 53.44 84 LEU A N 1
ATOM 649 C CA . LEU A 1 84 ? 6.208 -16.756 -20.902 1.00 53.44 84 LEU A CA 1
ATOM 650 C C . LEU A 1 84 ? 6.749 -17.215 -19.538 1.00 53.44 84 LEU A C 1
ATOM 652 O O . LEU A 1 84 ? 6.672 -18.404 -19.243 1.00 53.44 84 LEU A O 1
ATOM 656 N N . HIS A 1 85 ? 7.290 -16.304 -18.718 1.00 56.62 85 HIS A N 1
ATOM 657 C CA . HIS A 1 85 ? 7.966 -16.647 -17.456 1.00 56.62 85 HIS A CA 1
ATOM 658 C C . HIS A 1 85 ? 7.186 -16.281 -16.183 1.00 56.62 85 HIS A C 1
ATOM 660 O O . HIS A 1 85 ? 7.567 -16.719 -15.103 1.00 56.62 85 HIS A O 1
ATOM 666 N N . GLY A 1 86 ? 6.091 -15.520 -16.287 1.00 59.28 86 GLY A N 1
ATOM 667 C CA . GLY A 1 86 ? 5.081 -15.361 -15.231 1.00 59.28 86 GLY A CA 1
ATOM 668 C C . GLY A 1 86 ? 5.473 -14.530 -14.001 1.00 59.28 86 GLY A C 1
ATOM 669 O O . GLY A 1 86 ? 4.593 -14.188 -13.212 1.00 59.28 86 GLY A O 1
ATOM 670 N N . GLU A 1 87 ? 6.744 -14.160 -13.826 1.00 74.69 87 GLU A N 1
ATOM 671 C CA . GLU A 1 87 ? 7.219 -13.472 -12.620 1.00 74.69 87 GLU A CA 1
ATOM 672 C C . GLU A 1 87 ? 7.630 -12.013 -12.860 1.00 74.69 87 GLU A C 1
ATOM 674 O O . GLU A 1 87 ? 8.438 -11.691 -13.732 1.00 74.69 87 GLU A O 1
ATOM 679 N N . CYS A 1 88 ? 7.115 -11.114 -12.017 1.00 85.38 88 CYS A N 1
ATOM 680 C CA . CYS A 1 88 ? 7.438 -9.690 -12.039 1.00 85.38 88 CYS A CA 1
ATOM 681 C C . CYS A 1 88 ? 8.599 -9.356 -11.093 1.00 85.38 88 CYS A C 1
ATOM 683 O O . CYS A 1 88 ? 8.419 -8.745 -10.035 1.00 85.38 88 CYS A O 1
ATOM 685 N N . SER A 1 89 ? 9.800 -9.787 -11.481 1.00 87.25 89 SER A N 1
ATOM 686 C CA . SER A 1 89 ? 10.970 -9.826 -10.589 1.00 87.25 89 SER A CA 1
ATOM 687 C C . SER A 1 89 ? 12.174 -9.002 -11.061 1.00 87.25 89 SER A C 1
ATOM 689 O O . SER A 1 89 ? 13.182 -8.961 -10.359 1.00 87.25 89 SER A O 1
ATOM 691 N N . GLY A 1 90 ? 12.070 -8.297 -12.189 1.00 85.12 90 GLY A N 1
ATOM 692 C CA . GLY A 1 90 ? 13.103 -7.374 -12.669 1.00 85.12 90 GLY A CA 1
ATOM 693 C C . GLY A 1 90 ? 13.218 -7.271 -14.188 1.00 85.12 90 GLY A C 1
ATOM 694 O O . GLY A 1 90 ? 13.833 -6.337 -14.685 1.00 85.12 90 GLY A O 1
ATOM 695 N N . LEU A 1 91 ? 12.615 -8.183 -14.951 1.00 82.38 91 LEU A N 1
ATOM 696 C CA . LEU A 1 91 ? 12.569 -8.085 -16.410 1.00 82.38 91 LEU A CA 1
ATOM 697 C C . LEU A 1 91 ? 11.317 -7.320 -16.815 1.00 82.38 91 LEU A C 1
ATOM 699 O O . LEU A 1 91 ? 10.226 -7.832 -16.613 1.00 82.38 91 LEU A O 1
ATOM 703 N N . GLY A 1 92 ? 11.445 -6.089 -17.316 1.00 79.81 92 GLY A N 1
ATOM 704 C CA . GLY A 1 92 ? 10.315 -5.230 -17.720 1.00 79.81 92 GLY A CA 1
ATOM 705 C C . GLY A 1 92 ? 9.369 -4.751 -16.609 1.00 79.81 92 GLY A C 1
ATOM 706 O O . GLY A 1 92 ? 8.685 -3.734 -16.751 1.00 79.81 92 GLY A O 1
ATOM 707 N N . CYS A 1 93 ? 9.326 -5.456 -15.485 1.00 86.38 93 CYS A N 1
ATOM 708 C CA . CYS A 1 93 ? 8.663 -5.021 -14.278 1.00 86.38 93 CYS A CA 1
ATOM 709 C C . CYS A 1 93 ? 9.323 -5.597 -13.037 1.00 86.38 93 CYS A C 1
ATOM 711 O O . CYS A 1 93 ? 9.985 -6.636 -13.085 1.00 86.38 93 CYS A O 1
ATOM 713 N N . CYS A 1 94 ? 9.094 -4.942 -11.907 1.00 91.25 94 CYS A N 1
ATOM 714 C CA . CYS A 1 94 ? 9.325 -5.564 -10.621 1.00 91.25 94 CYS A CA 1
ATOM 715 C C . CYS A 1 94 ? 8.264 -5.121 -9.610 1.00 91.25 94 CYS A C 1
ATOM 717 O O . CYS A 1 94 ? 7.792 -3.982 -9.633 1.00 91.25 94 CYS A O 1
ATOM 719 N N . ASN A 1 95 ? 7.871 -6.046 -8.737 1.00 91.88 95 ASN A N 1
ATOM 720 C CA . ASN A 1 95 ? 7.011 -5.762 -7.598 1.00 91.88 95 ASN A CA 1
ATOM 721 C C . ASN A 1 95 ? 7.746 -6.061 -6.283 1.00 91.88 95 ASN A C 1
ATOM 723 O O . ASN A 1 95 ? 8.609 -6.938 -6.211 1.00 91.88 95 ASN A O 1
ATOM 727 N N . ARG A 1 96 ? 7.456 -5.295 -5.233 1.00 95.31 96 ARG A N 1
ATOM 728 C CA . ARG A 1 96 ? 8.014 -5.484 -3.886 1.00 95.31 96 ARG A CA 1
ATOM 729 C C . ARG A 1 96 ? 6.941 -5.226 -2.838 1.00 95.31 96 ARG A C 1
ATOM 731 O O . ARG A 1 96 ? 6.037 -4.426 -3.062 1.00 95.31 96 ARG A O 1
ATOM 738 N N . GLY A 1 97 ? 7.033 -5.903 -1.696 1.00 94.94 97 GLY A N 1
ATOM 739 C CA . GLY A 1 97 ? 6.180 -5.605 -0.542 1.00 94.94 97 GLY A CA 1
ATOM 740 C C . GLY A 1 97 ? 6.462 -4.214 0.026 1.00 94.94 97 GLY A C 1
ATOM 741 O O . GLY A 1 97 ? 7.531 -3.647 -0.200 1.00 94.94 97 GLY A O 1
ATOM 742 N N . ILE A 1 98 ? 5.516 -3.659 0.773 1.00 95.81 98 ILE A N 1
ATOM 743 C CA . ILE A 1 98 ? 5.708 -2.405 1.507 1.00 95.81 98 ILE A CA 1
ATOM 744 C C . ILE A 1 98 ? 5.626 -2.732 3.003 1.00 95.81 98 ILE A C 1
ATOM 746 O O . ILE A 1 98 ? 4.530 -2.724 3.560 1.00 95.81 98 ILE A O 1
ATOM 750 N N . PRO A 1 99 ? 6.760 -3.038 3.663 1.00 93.62 99 PRO A N 1
ATOM 751 C CA . PRO A 1 99 ? 6.753 -3.447 5.069 1.00 93.62 99 PRO A CA 1
ATOM 752 C C . PRO A 1 99 ? 6.470 -2.274 6.013 1.00 93.62 99 PRO A C 1
ATOM 754 O O . PRO A 1 99 ? 5.970 -2.460 7.117 1.00 93.62 99 PRO A O 1
ATOM 757 N N . LYS A 1 100 ? 6.779 -1.040 5.595 1.00 94.00 100 LYS A N 1
ATOM 758 C CA . LYS A 1 100 ? 6.498 0.173 6.367 1.00 94.00 100 LYS A CA 1
ATOM 759 C C . LYS A 1 100 ? 5.445 1.022 5.663 1.00 94.00 100 LYS A C 1
ATOM 761 O O . LYS A 1 100 ? 5.711 1.599 4.606 1.00 94.00 100 LYS A O 1
ATOM 766 N N . GLY A 1 101 ? 4.264 1.093 6.265 1.00 92.44 101 GLY A N 1
ATOM 767 C CA . GLY A 1 101 ? 3.187 1.998 5.875 1.00 92.44 101 GLY A CA 1
ATOM 768 C C . GLY A 1 101 ? 3.490 3.434 6.296 1.00 92.44 101 GLY A C 1
ATOM 769 O O . GLY A 1 101 ? 3.793 3.645 7.463 1.00 92.44 101 GLY A O 1
ATOM 770 N N . TYR A 1 102 ? 3.390 4.400 5.383 1.00 93.25 102 TYR A N 1
ATOM 771 C CA . TYR A 1 102 ? 3.463 5.844 5.660 1.00 93.25 102 TYR A CA 1
ATOM 772 C C . TYR A 1 102 ? 2.251 6.560 5.044 1.00 93.25 102 TYR A C 1
ATOM 774 O O . TYR A 1 102 ? 1.458 5.946 4.316 1.00 93.25 102 TYR A O 1
ATOM 782 N N . THR A 1 103 ? 2.082 7.854 5.336 1.00 91.56 103 THR A N 1
ATOM 783 C CA . THR A 1 103 ? 1.034 8.680 4.708 1.00 91.56 103 THR A CA 1
ATOM 784 C C . THR A 1 103 ? 1.465 9.216 3.340 1.00 91.56 103 THR A C 1
ATOM 786 O O . THR A 1 103 ? 0.631 9.484 2.474 1.00 91.56 103 THR A O 1
ATOM 789 N N . SER A 1 104 ? 2.774 9.300 3.115 1.00 91.06 104 SER A N 1
ATOM 790 C CA . SER A 1 104 ? 3.408 9.689 1.861 1.00 91.06 104 SER A CA 1
ATOM 791 C C . SER A 1 104 ? 4.729 8.942 1.653 1.00 91.06 104 SER A C 1
ATOM 793 O O . SER A 1 104 ? 5.292 8.371 2.586 1.00 91.06 104 SER A O 1
ATOM 795 N N . TYR A 1 105 ? 5.208 8.918 0.411 1.00 92.25 105 TYR A N 1
ATOM 796 C CA . TYR A 1 105 ? 6.476 8.294 0.043 1.00 92.25 105 TYR A CA 1
ATOM 797 C C . TYR A 1 105 ? 7.236 9.173 -0.943 1.00 92.25 105 TYR A C 1
ATOM 799 O O . TYR A 1 105 ? 6.646 9.789 -1.834 1.00 92.25 105 TYR A O 1
ATOM 807 N N . HIS A 1 106 ? 8.560 9.152 -0.850 1.00 92.00 106 HIS A N 1
ATOM 808 C CA . HIS A 1 106 ? 9.436 9.708 -1.872 1.00 92.00 106 HIS A CA 1
ATOM 809 C C . HIS A 1 106 ? 9.891 8.601 -2.823 1.00 92.00 106 HIS A C 1
ATOM 811 O O . HIS A 1 106 ? 10.249 7.500 -2.408 1.00 92.00 106 HIS A O 1
ATOM 817 N N . ILE A 1 107 ? 9.874 8.896 -4.118 1.00 91.19 107 ILE A N 1
ATOM 818 C CA . ILE A 1 107 ? 10.241 7.972 -5.186 1.00 91.19 107 ILE A CA 1
ATOM 819 C C . ILE A 1 107 ? 11.432 8.575 -5.916 1.00 91.19 107 ILE A C 1
ATOM 821 O O . ILE A 1 107 ? 11.320 9.637 -6.530 1.00 91.19 107 ILE A O 1
ATOM 825 N N . GLN A 1 108 ? 12.569 7.889 -5.862 1.00 89.94 108 GLN A N 1
ATOM 826 C CA . GLN A 1 108 ? 13.768 8.280 -6.589 1.00 89.94 108 GLN A CA 1
ATOM 827 C C . GLN A 1 108 ? 14.001 7.337 -7.762 1.00 89.94 108 GLN A C 1
ATOM 829 O O . GLN A 1 108 ? 14.086 6.126 -7.584 1.00 89.94 108 GLN A O 1
ATOM 834 N N . LEU A 1 109 ? 14.162 7.900 -8.954 1.00 87.81 109 LEU A N 1
ATOM 835 C CA . LEU A 1 109 ? 14.539 7.170 -10.154 1.00 87.81 109 LEU A CA 1
ATOM 836 C C . LEU A 1 109 ? 16.014 7.389 -10.442 1.00 87.81 109 LEU A C 1
ATOM 838 O O . LEU A 1 109 ? 16.488 8.525 -10.458 1.00 87.81 109 LEU A O 1
ATOM 842 N N . GLN A 1 110 ? 16.714 6.296 -10.703 1.00 87.62 110 GLN A N 1
ATOM 843 C CA . GLN A 1 110 ? 18.116 6.257 -11.075 1.00 87.62 110 GLN A CA 1
ATOM 844 C C . GLN A 1 110 ? 18.227 5.541 -12.428 1.00 87.62 110 GLN A C 1
ATOM 846 O O . GLN A 1 110 ? 18.080 4.315 -12.491 1.00 87.62 110 GLN A O 1
ATOM 851 N N . PRO A 1 111 ? 18.394 6.292 -13.530 1.00 80.69 111 PRO A N 1
ATOM 852 C CA . PRO A 1 111 ? 18.603 5.696 -14.841 1.00 80.69 111 PRO A CA 1
ATOM 853 C C . PRO A 1 111 ? 19.975 5.024 -14.927 1.00 80.69 111 PRO A C 1
ATOM 855 O O . PRO A 1 111 ? 20.934 5.484 -14.311 1.00 80.69 111 PRO A O 1
ATOM 858 N N . SER A 1 112 ? 20.073 3.950 -15.712 1.00 76.94 112 SER A N 1
ATOM 859 C CA . SER A 1 112 ? 21.367 3.395 -16.120 1.00 76.94 112 SER A CA 1
ATOM 860 C C . SER A 1 112 ? 21.907 4.097 -17.373 1.00 76.94 112 SER A C 1
ATOM 862 O O . SER A 1 112 ? 21.178 4.811 -18.069 1.00 76.94 112 SER A O 1
ATOM 864 N N . ASN A 1 113 ? 23.186 3.869 -17.682 1.00 69.19 113 ASN A N 1
ATOM 865 C CA . ASN A 1 113 ? 23.849 4.444 -18.859 1.00 69.19 113 ASN A CA 1
ATOM 866 C C . ASN A 1 113 ? 23.188 4.030 -20.190 1.00 69.19 113 ASN A C 1
ATOM 868 O O . ASN A 1 113 ? 23.234 4.799 -21.144 1.00 69.19 113 ASN A O 1
ATOM 872 N N . ASP A 1 114 ? 22.523 2.870 -20.226 1.00 67.19 114 ASP A N 1
ATOM 873 C CA . ASP A 1 114 ? 21.837 2.333 -21.411 1.00 67.19 114 ASP A CA 1
ATOM 874 C C . ASP A 1 114 ? 20.333 2.668 -21.421 1.00 67.19 114 ASP A C 1
ATOM 876 O O . ASP A 1 114 ? 19.535 2.011 -22.096 1.00 67.19 114 ASP A O 1
ATOM 880 N N . SER A 1 115 ? 19.910 3.652 -20.622 1.00 64.50 115 SER A N 1
ATOM 881 C CA . SER A 1 115 ? 18.510 4.064 -20.557 1.00 64.50 115 SER A CA 1
ATOM 882 C C . SER A 1 115 ? 18.076 4.779 -21.840 1.00 64.50 115 SER A C 1
ATOM 884 O O . SER A 1 115 ? 18.680 5.755 -22.282 1.00 64.50 115 SER A O 1
ATOM 886 N N . SER A 1 116 ? 16.989 4.297 -22.445 1.00 61.31 116 SER A N 1
ATOM 887 C CA . SER A 1 116 ? 16.323 4.991 -23.550 1.00 61.31 116 SER A CA 1
ATOM 888 C C . SER A 1 116 ? 15.599 6.239 -23.030 1.00 61.31 116 SER A C 1
ATOM 890 O O . SER A 1 116 ? 14.886 6.170 -22.026 1.00 61.31 116 SER A O 1
ATOM 892 N N . SER A 1 117 ? 15.742 7.371 -23.726 1.00 54.41 117 SER A N 1
ATOM 893 C CA . SER A 1 117 ? 15.026 8.620 -23.420 1.00 54.41 117 SER A CA 1
ATOM 894 C C . SER A 1 117 ? 13.524 8.558 -23.711 1.00 54.41 117 SER A C 1
ATOM 896 O O . SER A 1 117 ? 12.766 9.358 -23.165 1.00 54.41 117 SER A O 1
ATOM 898 N N . ASP A 1 118 ? 13.087 7.613 -24.547 1.00 51.56 118 ASP A N 1
ATOM 899 C CA . ASP A 1 118 ? 11.766 7.668 -25.183 1.00 51.56 118 ASP A CA 1
ATOM 900 C C . ASP A 1 118 ? 10.739 6.719 -24.564 1.00 51.56 118 ASP A C 1
ATOM 902 O O . ASP A 1 118 ? 9.535 6.875 -24.787 1.00 51.56 118 ASP A O 1
ATOM 906 N N . ALA A 1 119 ? 11.164 5.745 -23.756 1.00 58.69 119 ALA A N 1
ATOM 907 C CA . ALA A 1 119 ? 10.214 4.860 -23.100 1.00 58.69 119 ALA A CA 1
ATOM 908 C C . ALA A 1 119 ? 9.689 5.473 -21.791 1.00 58.69 119 ALA A C 1
ATOM 910 O O . ALA A 1 119 ? 10.390 6.114 -21.011 1.00 58.69 119 ALA A O 1
ATOM 911 N N . LYS A 1 120 ? 8.385 5.327 -21.566 1.00 69.38 120 LYS A N 1
ATOM 912 C CA . LYS A 1 120 ? 7.717 5.820 -20.358 1.00 69.38 120 LYS A CA 1
ATOM 913 C C . LYS A 1 120 ? 7.861 4.788 -19.238 1.00 69.38 120 LYS A C 1
ATOM 915 O O . LYS A 1 120 ? 7.891 3.581 -19.497 1.00 69.38 120 LYS A O 1
ATOM 920 N N . SER A 1 121 ? 7.928 5.251 -17.994 1.00 78.31 121 SER A N 1
ATOM 921 C CA . SER A 1 121 ? 7.939 4.397 -16.797 1.00 78.31 121 SER A CA 1
ATOM 922 C C . SER A 1 121 ? 6.707 4.700 -15.954 1.00 78.31 121 SER A C 1
ATOM 924 O O . SER A 1 121 ? 6.333 5.865 -15.823 1.00 78.31 121 SER A O 1
ATOM 926 N N . SER A 1 122 ? 6.089 3.663 -15.396 1.00 84.81 122 SER A N 1
ATOM 927 C CA . SER A 1 122 ? 4.913 3.805 -14.533 1.00 84.81 122 SER A CA 1
ATOM 928 C C . SER A 1 122 ? 5.190 3.151 -13.184 1.00 84.81 122 SER A C 1
ATOM 930 O O . SER A 1 122 ? 5.727 2.041 -13.118 1.00 84.81 122 SER A O 1
ATOM 932 N N . VAL A 1 123 ? 4.858 3.867 -12.112 1.00 89.12 123 VAL A N 1
ATOM 933 C CA . VAL A 1 123 ? 5.109 3.452 -10.729 1.00 89.12 123 VAL A CA 1
ATOM 934 C C . VAL A 1 123 ? 3.797 3.484 -9.952 1.00 89.12 123 VAL A C 1
ATOM 936 O O . VAL A 1 123 ? 3.046 4.460 -10.029 1.00 89.12 123 VAL A O 1
ATOM 939 N N . TYR A 1 124 ? 3.538 2.420 -9.194 1.00 91.12 124 TYR A N 1
ATOM 940 C CA . TYR A 1 124 ? 2.297 2.228 -8.452 1.00 91.12 124 TYR A CA 1
ATOM 941 C C . TYR A 1 124 ? 2.562 1.780 -7.016 1.00 91.12 124 TYR A C 1
ATOM 943 O O . TYR A 1 124 ? 3.486 1.013 -6.738 1.00 91.12 124 TYR A O 1
ATOM 951 N N . ILE A 1 125 ? 1.680 2.219 -6.122 1.0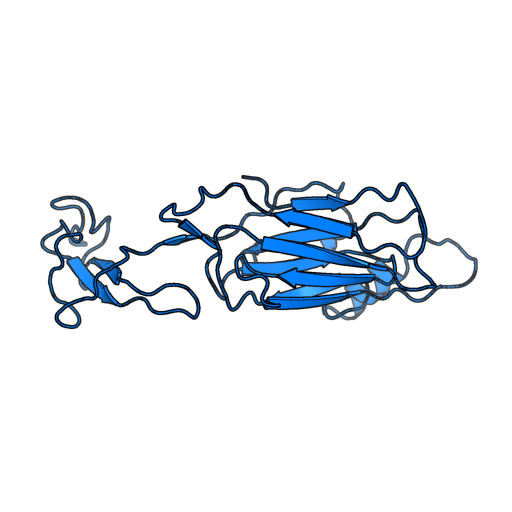0 93.00 125 ILE A N 1
ATOM 952 C CA . ILE A 1 125 ? 1.437 1.597 -4.822 1.00 93.00 125 ILE A CA 1
ATOM 953 C C . ILE A 1 125 ? 0.011 1.067 -4.898 1.00 93.00 125 ILE A C 1
ATOM 955 O O . ILE A 1 125 ? -0.918 1.854 -5.059 1.00 93.00 125 ILE A O 1
ATOM 959 N N . ALA A 1 126 ? -0.156 -0.251 -4.852 1.00 93.44 126 ALA A N 1
ATOM 960 C CA . ALA A 1 126 ? -1.450 -0.878 -5.095 1.00 93.44 126 ALA A CA 1
ATOM 961 C C . ALA A 1 126 ? -1.679 -2.088 -4.196 1.00 93.44 126 ALA A C 1
ATOM 963 O O . ALA A 1 126 ? -0.727 -2.754 -3.793 1.00 93.44 126 ALA A O 1
ATOM 964 N N . GLU A 1 127 ? -2.940 -2.396 -3.922 1.00 95.19 127 GLU A N 1
ATOM 965 C CA . GLU A 1 127 ? -3.338 -3.561 -3.138 1.00 95.19 127 GLU A CA 1
ATOM 966 C C . GLU A 1 127 ? -2.868 -4.847 -3.828 1.00 95.19 127 GLU A C 1
ATOM 968 O O . GLU A 1 127 ? -2.989 -5.009 -5.049 1.00 95.19 127 GLU A O 1
ATOM 973 N N . GLU A 1 128 ? -2.307 -5.768 -3.049 1.00 92.44 128 GLU A N 1
ATOM 974 C CA . GLU A 1 128 ? -1.877 -7.068 -3.552 1.00 92.44 128 GLU A CA 1
ATOM 975 C C . GLU A 1 128 ? -3.054 -7.834 -4.170 1.00 92.44 128 GLU A C 1
ATOM 977 O O . GLU A 1 128 ? -4.112 -7.977 -3.567 1.00 92.44 128 GLU A O 1
ATOM 982 N N . GLY A 1 129 ? -2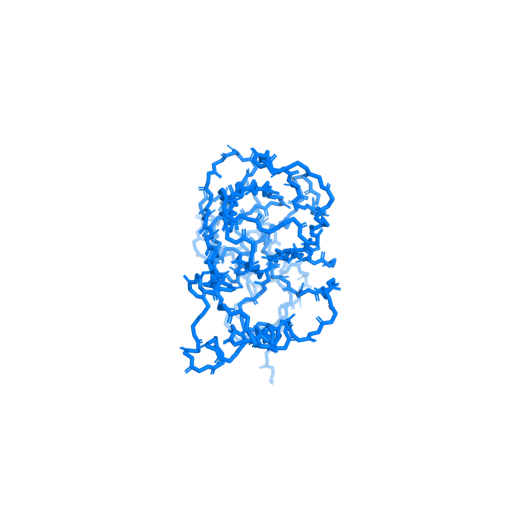.869 -8.323 -5.399 1.00 89.56 129 GLY A N 1
ATOM 983 C CA . GLY A 1 129 ? -3.900 -9.072 -6.124 1.00 89.56 129 GLY A CA 1
ATOM 984 C C . GLY A 1 129 ? -4.979 -8.215 -6.797 1.00 89.56 129 GLY A C 1
ATOM 985 O O . GLY A 1 129 ? -5.828 -8.764 -7.493 1.00 89.56 129 GLY A O 1
ATOM 986 N N . SER A 1 130 ? -4.936 -6.885 -6.664 1.00 90.69 130 SER A N 1
ATOM 987 C CA . SER A 1 130 ? -5.940 -5.988 -7.265 1.00 90.69 130 SER A CA 1
ATOM 988 C C . SER A 1 130 ? -5.725 -5.681 -8.754 1.00 90.69 130 SER A C 1
ATOM 990 O O . SER A 1 130 ? -6.573 -5.050 -9.387 1.00 90.69 130 SER A O 1
ATOM 992 N N . TYR A 1 131 ? -4.600 -6.107 -9.333 1.00 86.75 131 TYR A N 1
ATOM 993 C CA . TYR A 1 131 ? -4.206 -5.763 -10.697 1.00 86.75 131 TYR A CA 1
ATOM 994 C C . TYR A 1 131 ? -3.670 -6.955 -11.488 1.00 86.75 131 TYR A C 1
ATOM 996 O O . TYR A 1 131 ? -3.076 -7.886 -10.946 1.00 86.75 131 TYR A O 1
ATOM 1004 N N . ASN A 1 132 ? -3.831 -6.883 -12.811 1.00 85.38 132 ASN A N 1
ATOM 1005 C CA . ASN A 1 132 ? -3.229 -7.812 -13.758 1.00 85.38 132 ASN A CA 1
ATOM 1006 C C . ASN A 1 132 ? -2.094 -7.100 -14.509 1.00 85.38 132 ASN A C 1
ATOM 1008 O O . ASN A 1 132 ? -2.328 -6.137 -15.240 1.00 85.38 132 ASN A O 1
ATOM 1012 N N . ILE A 1 133 ? -0.864 -7.577 -14.320 1.00 80.88 133 ILE A N 1
ATOM 1013 C CA . ILE A 1 133 ? 0.348 -6.952 -14.870 1.00 80.88 133 ILE A CA 1
ATOM 1014 C C . ILE A 1 133 ? 0.343 -6.975 -16.401 1.00 80.88 133 ILE A C 1
ATOM 1016 O O . ILE A 1 133 ? 0.656 -5.964 -17.027 1.00 80.88 133 ILE A O 1
ATOM 1020 N N . SER A 1 134 ? -0.065 -8.092 -17.007 1.00 77.19 134 SER A N 1
ATOM 1021 C CA . SER A 1 134 ? -0.166 -8.227 -18.463 1.00 77.19 134 SER A CA 1
ATOM 1022 C C . SER A 1 134 ? -1.117 -7.187 -19.050 1.00 77.19 134 SER A C 1
ATOM 1024 O O . SER A 1 134 ? -0.804 -6.559 -20.058 1.00 77.19 134 SER A O 1
ATOM 1026 N N . LYS A 1 135 ? -2.246 -6.955 -18.371 1.00 79.31 135 LYS A N 1
ATOM 1027 C CA . LYS A 1 135 ? -3.223 -5.937 -18.757 1.00 79.31 135 LYS A CA 1
ATOM 1028 C C . LYS A 1 135 ? -2.652 -4.522 -18.615 1.00 79.31 135 LYS A C 1
ATOM 1030 O O . LYS A 1 135 ? -2.725 -3.756 -19.571 1.00 79.31 135 LYS A O 1
ATOM 1035 N N . LEU A 1 136 ? -2.005 -4.208 -17.491 1.00 80.06 136 LEU A N 1
ATOM 1036 C CA . LEU A 1 136 ? -1.383 -2.898 -17.244 1.00 80.06 136 LEU A CA 1
ATOM 1037 C C . LEU A 1 136 ? -0.294 -2.529 -18.258 1.00 80.06 136 LEU A C 1
ATOM 1039 O O . LEU A 1 136 ? -0.121 -1.356 -18.568 1.00 80.06 136 LEU A O 1
ATOM 1043 N N . MET A 1 137 ? 0.442 -3.514 -18.775 1.00 73.38 137 MET A N 1
ATOM 1044 C CA . MET A 1 137 ? 1.442 -3.280 -19.823 1.00 73.38 137 MET A CA 1
ATOM 1045 C C . MET A 1 137 ? 0.820 -3.024 -21.202 1.00 73.38 137 MET A C 1
ATOM 1047 O O . MET A 1 137 ? 1.460 -2.397 -22.044 1.00 73.38 137 MET A O 1
ATOM 1051 N N . SER A 1 138 ? -0.393 -3.532 -21.441 1.00 70.00 138 SER A N 1
ATOM 1052 C CA . SER A 1 138 ? -1.114 -3.401 -22.715 1.00 70.00 138 SER A CA 1
ATOM 1053 C C . SER A 1 138 ? -2.072 -2.208 -22.775 1.00 70.00 138 SER A C 1
ATOM 1055 O O . SER A 1 138 ? -2.428 -1.765 -23.864 1.00 70.00 138 SER A O 1
ATOM 1057 N N . GLU A 1 139 ? -2.509 -1.701 -21.621 1.00 67.69 139 GLU A N 1
ATOM 1058 C CA . GLU A 1 139 ? -3.441 -0.580 -21.526 1.00 67.69 139 GLU A CA 1
ATOM 1059 C C . GLU A 1 139 ? -2.732 0.782 -21.614 1.00 67.69 139 GLU A C 1
ATOM 1061 O O . GLU A 1 139 ? -1.528 0.892 -21.352 1.00 67.69 139 GLU A O 1
ATOM 1066 N N . PRO A 1 140 ? -3.469 1.853 -21.969 1.00 63.28 140 PRO A N 1
ATOM 1067 C CA . PRO A 1 140 ? -2.962 3.210 -21.846 1.00 63.28 140 PRO A CA 1
ATOM 1068 C C . PRO A 1 140 ? -2.484 3.463 -20.415 1.00 63.28 140 PRO A C 1
ATOM 1070 O O . PRO A 1 140 ? -3.155 3.110 -19.446 1.00 63.28 140 PRO A O 1
ATOM 1073 N N . ARG A 1 141 ? -1.317 4.090 -20.284 1.00 65.56 141 ARG A N 1
ATOM 1074 C CA . ARG A 1 141 ? -0.755 4.463 -18.981 1.00 65.56 141 ARG A CA 1
ATOM 1075 C C . ARG A 1 141 ? -1.658 5.482 -18.269 1.00 65.56 141 ARG A C 1
ATOM 1077 O O . ARG A 1 141 ? -2.462 6.153 -18.915 1.00 65.56 141 ARG A O 1
ATOM 1084 N N . GLY A 1 142 ? -1.544 5.558 -16.943 1.00 64.81 142 GLY A N 1
ATOM 1085 C CA . GLY A 1 142 ? -2.375 6.437 -16.106 1.00 64.81 142 GLY A CA 1
ATOM 1086 C C . GLY A 1 142 ? -3.585 5.763 -15.458 1.00 64.81 142 GLY A C 1
ATOM 1087 O O . GLY A 1 142 ? -4.446 6.442 -14.898 1.00 64.81 142 GLY A O 1
ATOM 1088 N N . VAL A 1 143 ? -3.664 4.428 -15.504 1.00 77.88 143 VAL A N 1
ATOM 1089 C CA . VAL A 1 143 ? -4.704 3.673 -14.792 1.00 77.88 143 VAL A CA 1
ATOM 1090 C C . VAL A 1 143 ? -4.510 3.798 -13.284 1.00 77.88 143 VAL A C 1
ATOM 1092 O O . VAL A 1 143 ? -3.484 3.414 -12.727 1.00 77.88 143 VAL A O 1
ATOM 1095 N N . ALA A 1 144 ? -5.540 4.293 -12.614 1.00 81.69 144 ALA A N 1
ATOM 1096 C CA . ALA A 1 144 ? -5.612 4.359 -11.168 1.00 81.69 144 ALA A CA 1
ATOM 1097 C C . ALA A 1 144 ? -5.816 2.961 -10.567 1.00 81.69 144 ALA A C 1
ATOM 1099 O O . ALA A 1 144 ? -6.872 2.359 -10.756 1.00 81.69 144 ALA A O 1
ATOM 1100 N N . LEU A 1 145 ? -4.839 2.468 -9.807 1.00 87.94 145 LEU A N 1
ATOM 1101 C CA . LEU A 1 145 ? -4.989 1.229 -9.043 1.00 87.94 145 LEU A CA 1
ATOM 1102 C C . LEU A 1 145 ? -5.494 1.511 -7.622 1.00 87.94 145 LEU A C 1
ATOM 1104 O O . LEU A 1 145 ? -5.147 2.551 -7.048 1.00 87.94 145 LEU A O 1
ATOM 1108 N N . PRO A 1 146 ? -6.315 0.615 -7.044 1.00 91.81 146 PRO A N 1
ATOM 1109 C CA . PRO A 1 146 ? -6.689 0.706 -5.646 1.00 91.81 146 PRO A CA 1
ATOM 1110 C C . PRO A 1 146 ? -5.500 0.320 -4.768 1.00 91.81 146 PRO A C 1
ATOM 1112 O O . PRO A 1 146 ? -4.642 -0.474 -5.144 1.00 91.81 146 PRO A O 1
ATOM 1115 N N . ALA A 1 147 ? -5.477 0.869 -3.567 1.00 92.06 147 ALA A N 1
ATOM 1116 C CA . ALA A 1 147 ? -4.542 0.518 -2.520 1.00 92.06 147 ALA A CA 1
ATOM 1117 C C . ALA A 1 147 ? -5.287 0.597 -1.204 1.00 92.06 147 ALA A C 1
ATOM 1119 O O . ALA A 1 147 ? -6.218 1.393 -1.020 1.00 92.06 147 ALA A O 1
ATOM 1120 N N . LEU A 1 148 ? -4.865 -0.267 -0.305 1.00 94.88 148 LEU A N 1
ATOM 1121 C CA . LEU A 1 148 ? -5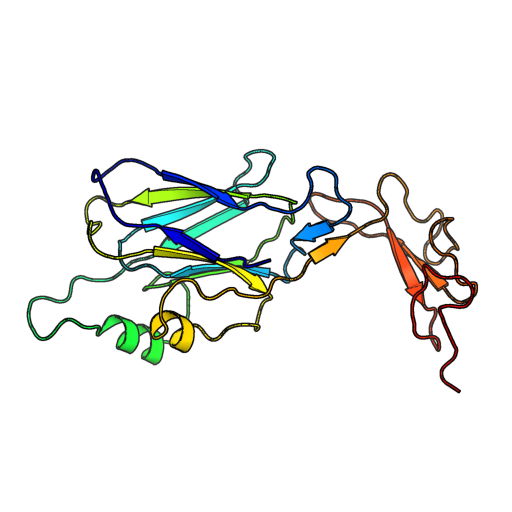.524 -0.478 0.953 1.00 94.88 148 LEU A CA 1
ATOM 1122 C C . LEU A 1 148 ? -4.882 0.413 2.008 1.00 94.88 148 LEU A C 1
ATOM 1124 O O . LEU A 1 148 ? -3.660 0.448 2.155 1.00 94.88 148 LEU A O 1
ATOM 1128 N N . LEU A 1 149 ? -5.709 1.129 2.755 1.00 94.81 149 LEU A N 1
ATOM 1129 C CA . LEU A 1 149 ? -5.253 1.962 3.858 1.00 94.81 149 LEU A CA 1
ATOM 1130 C C . LEU A 1 149 ? -5.522 1.251 5.180 1.00 94.81 149 LEU A C 1
ATOM 1132 O O . LEU A 1 149 ? -6.510 0.531 5.321 1.00 94.81 149 LEU A O 1
ATOM 1136 N N . ASP A 1 150 ? -4.636 1.468 6.139 1.00 93.62 150 ASP A N 1
ATOM 1137 C CA . ASP A 1 150 ? -4.855 1.156 7.543 1.00 93.62 150 ASP A CA 1
ATOM 1138 C C . ASP A 1 150 ? -4.972 2.442 8.348 1.00 93.62 150 ASP A C 1
ATOM 1140 O O . ASP A 1 150 ? -4.681 3.542 7.875 1.00 93.62 150 ASP A O 1
ATOM 1144 N N . TRP A 1 151 ? -5.438 2.283 9.578 1.00 93.19 151 TRP A N 1
ATOM 1145 C CA . TRP A 1 151 ? -5.538 3.360 10.541 1.00 93.19 151 TRP A CA 1
ATOM 1146 C C . TRP A 1 151 ? -5.456 2.810 11.958 1.00 93.19 151 TRP A C 1
ATOM 1148 O O . TRP A 1 151 ? -5.762 1.642 12.203 1.00 93.19 151 TRP A O 1
ATOM 1158 N N . VAL A 1 152 ? -5.075 3.659 12.906 1.00 91.12 152 VAL A N 1
ATOM 1159 C CA . VAL A 1 152 ? -5.047 3.310 14.330 1.00 91.12 152 VAL A CA 1
ATOM 1160 C C . VAL A 1 152 ? -5.560 4.465 15.173 1.00 91.12 152 VAL A C 1
ATOM 1162 O O . VAL A 1 152 ? -5.462 5.629 14.782 1.00 91.12 152 VAL A O 1
ATOM 1165 N N . ILE A 1 153 ? -6.077 4.151 16.359 1.00 89.62 153 ILE A N 1
ATOM 1166 C CA . ILE A 1 153 ? -6.204 5.145 17.423 1.00 89.62 153 ILE A CA 1
ATOM 1167 C C . ILE A 1 153 ? -4.835 5.233 18.102 1.00 89.62 153 ILE A C 1
ATOM 1169 O O . ILE A 1 153 ? -4.439 4.331 18.842 1.00 89.62 153 ILE A O 1
ATOM 1173 N N . SER A 1 154 ? -4.096 6.294 17.781 1.00 79.50 154 SER A N 1
ATOM 1174 C CA . SER A 1 154 ? -2.732 6.537 18.265 1.00 79.50 154 SER A CA 1
ATOM 1175 C C . SER A 1 154 ? -2.688 6.936 19.747 1.00 79.50 154 SER A C 1
ATOM 1177 O O . SER A 1 154 ? -3.708 7.245 20.366 1.00 79.50 154 SER A O 1
ATOM 1179 N N . ASN A 1 155 ? -1.476 6.989 20.314 1.00 71.44 155 ASN A N 1
ATOM 1180 C CA . ASN A 1 155 ? -1.179 7.516 21.658 1.00 71.44 155 ASN A CA 1
ATOM 1181 C C . ASN A 1 155 ? -1.866 6.792 22.827 1.00 71.44 155 ASN A C 1
ATOM 1183 O O . ASN A 1 155 ? -1.938 7.318 23.935 1.00 71.44 155 ASN A O 1
ATOM 1187 N N . SER A 1 156 ? -2.370 5.582 22.605 1.00 74.56 156 SER A N 1
ATOM 1188 C CA . SER A 1 156 ? -2.859 4.705 23.666 1.00 74.56 156 SER A CA 1
ATOM 1189 C C . SER A 1 156 ? -2.816 3.255 23.198 1.00 74.56 156 SER A C 1
ATOM 1191 O O . SER A 1 156 ? -2.875 2.974 22.004 1.00 74.56 156 SER A O 1
ATOM 1193 N N . SER A 1 157 ? -2.680 2.335 24.143 1.00 80.81 157 SER A N 1
ATOM 1194 C CA . SER A 1 157 ? -2.795 0.896 23.923 1.00 80.81 157 SER A CA 1
ATOM 1195 C C . SER A 1 157 ? -4.003 0.367 24.688 1.00 80.81 157 SER A C 1
ATOM 1197 O O . SER A 1 157 ? -4.543 1.027 25.584 1.00 80.81 157 SER A O 1
ATOM 1199 N N . CYS A 1 158 ? -4.440 -0.841 24.356 1.00 85.81 158 CYS A N 1
ATOM 1200 C CA . CYS A 1 158 ? -5.401 -1.548 25.184 1.00 85.81 158 CYS A CA 1
ATOM 1201 C C . CYS A 1 158 ? -4.763 -1.809 26.555 1.00 85.81 158 CYS A C 1
ATOM 1203 O O . CYS A 1 158 ? -3.750 -2.503 26.637 1.00 85.81 158 CYS A O 1
ATOM 1205 N N . GLN A 1 159 ? -5.358 -1.279 27.632 1.00 76.25 159 GLN A N 1
ATOM 1206 C CA . GLN A 1 159 ? -4.866 -1.494 29.002 1.00 76.25 159 GLN A CA 1
ATOM 1207 C C . GLN A 1 159 ? -4.780 -2.986 29.353 1.00 76.25 159 GLN A C 1
ATOM 1209 O O . GLN A 1 159 ? -3.853 -3.418 30.034 1.00 76.25 159 GLN A O 1
ATOM 1214 N N . LYS A 1 160 ? -5.747 -3.778 28.873 1.00 70.81 160 LYS A N 1
ATOM 1215 C CA . LYS A 1 160 ? -5.710 -5.243 28.863 1.00 70.81 160 LYS A CA 1
ATOM 1216 C C . LYS A 1 160 ? -6.146 -5.728 27.483 1.00 70.81 160 LYS A C 1
ATOM 1218 O O . LYS A 1 160 ? -7.000 -5.110 26.847 1.00 70.81 160 LYS A O 1
ATOM 1223 N N . GLN A 1 161 ? -5.579 -6.838 27.014 1.00 62.28 161 GLN A N 1
ATOM 1224 C CA . GLN A 1 161 ? -6.045 -7.480 25.783 1.00 62.28 161 GLN A CA 1
ATOM 1225 C C . GLN A 1 161 ? -7.553 -7.752 25.908 1.00 62.28 161 GLN A C 1
ATOM 1227 O O . GLN A 1 161 ? -7.992 -8.291 26.924 1.00 62.28 161 GLN A O 1
ATOM 1232 N N . ASN A 1 162 ? -8.336 -7.373 24.898 1.00 62.34 162 ASN A N 1
ATOM 1233 C CA . ASN A 1 162 ? -9.793 -7.521 24.878 1.00 62.34 162 ASN A CA 1
ATOM 1234 C C . ASN A 1 162 ? -10.563 -6.680 25.923 1.00 62.34 162 ASN A C 1
ATOM 1236 O O . ASN A 1 162 ? -11.702 -7.008 26.246 1.00 62.34 162 ASN A O 1
ATOM 1240 N N . SER A 1 163 ? -9.985 -5.595 26.455 1.00 67.00 163 SER A N 1
ATOM 1241 C CA . SER A 1 163 ? -10.734 -4.640 27.287 1.00 67.00 163 SER A CA 1
ATOM 1242 C C . SER A 1 163 ? -11.536 -3.643 26.447 1.00 67.00 163 SER A C 1
ATOM 1244 O O . SER A 1 163 ? -11.258 -3.438 25.266 1.00 67.00 163 SER A O 1
ATOM 1246 N N . VAL A 1 164 ? -12.492 -2.954 27.070 1.00 68.06 164 VAL A N 1
ATOM 1247 C CA . VAL A 1 164 ? -13.143 -1.783 26.466 1.00 68.06 164 VAL A CA 1
ATOM 1248 C C . VAL A 1 164 ? -12.174 -0.600 26.551 1.00 68.06 164 VAL A C 1
ATOM 1250 O O . VAL A 1 164 ? -11.702 -0.261 27.635 1.00 68.06 164 VAL A O 1
ATOM 1253 N N . ALA A 1 165 ? -11.834 -0.001 25.411 1.00 77.12 165 ALA A N 1
ATOM 1254 C CA . ALA A 1 165 ? -11.091 1.259 25.347 1.00 77.12 165 ALA A CA 1
ATOM 1255 C C . ALA A 1 165 ? -12.058 2.412 25.035 1.00 77.12 165 ALA A C 1
ATOM 1257 O O . ALA A 1 165 ? -13.076 2.160 24.390 1.00 77.12 165 ALA A O 1
ATOM 1258 N N . PRO A 1 166 ? -11.758 3.671 25.416 1.00 77.88 166 PRO A N 1
ATOM 1259 C CA . PRO A 1 166 ? -12.673 4.799 25.208 1.00 77.88 166 PRO A CA 1
ATOM 1260 C C . PRO A 1 166 ? -13.141 4.990 23.756 1.00 77.88 166 PRO A C 1
ATOM 1262 O O . PRO A 1 166 ? -14.252 5.459 23.525 1.00 77.88 166 PRO A O 1
ATOM 1265 N N . GLY A 1 167 ? -12.317 4.614 22.771 1.00 85.62 167 GLY A N 1
ATOM 1266 C CA . GLY A 1 167 ? -12.684 4.674 21.354 1.00 85.62 167 GLY A CA 1
ATOM 1267 C C . GLY A 1 167 ? -13.656 3.579 20.894 1.00 85.62 167 GLY A C 1
ATOM 1268 O O . GLY A 1 167 ? -14.295 3.736 19.855 1.00 85.62 167 GLY A O 1
ATOM 1269 N N . CYS A 1 168 ? -13.792 2.486 21.648 1.00 91.38 168 CYS A N 1
ATOM 1270 C CA . CYS A 1 168 ? -14.665 1.359 21.324 1.00 91.38 168 CYS A CA 1
ATOM 1271 C C . CYS A 1 168 ? -16.039 1.592 21.953 1.00 91.38 168 CYS A C 1
ATOM 1273 O O . CYS A 1 168 ? -16.266 1.289 23.122 1.00 91.38 168 CYS A O 1
ATOM 1275 N N . ARG A 1 169 ? -16.942 2.207 21.183 1.00 92.31 169 ARG A N 1
ATOM 1276 C CA . ARG A 1 169 ? -18.225 2.713 21.694 1.00 92.31 169 ARG A CA 1
ATOM 1277 C C . ARG A 1 169 ? -19.302 1.641 21.809 1.00 92.31 169 ARG A C 1
ATOM 1279 O O . ARG A 1 169 ? -20.236 1.822 22.582 1.00 92.31 169 ARG A O 1
ATOM 1286 N N . SER A 1 170 ? -19.210 0.555 21.046 1.00 93.94 170 SER A N 1
ATOM 1287 C CA . SER A 1 170 ? -20.179 -0.535 21.155 1.00 93.94 170 SER A CA 1
ATOM 1288 C C . SER A 1 170 ? -19.879 -1.418 22.369 1.00 93.94 170 SER A C 1
ATOM 1290 O O . SER A 1 170 ? -18.740 -1.831 22.578 1.00 93.94 170 SER A O 1
ATOM 1292 N N . SER A 1 171 ? -20.910 -1.764 23.138 1.00 91.12 171 SER A N 1
ATOM 1293 C CA . SER A 1 171 ? -20.825 -2.688 24.280 1.00 91.12 171 SER A CA 1
ATOM 1294 C C . SER A 1 171 ? -20.369 -4.097 23.879 1.00 91.12 171 SER A C 1
ATOM 1296 O O . SER A 1 171 ? -19.670 -4.758 24.643 1.00 91.12 171 SER A O 1
ATOM 1298 N N . ASN A 1 172 ? -20.684 -4.528 22.654 1.00 93.31 172 ASN A N 1
ATOM 1299 C CA . ASN A 1 172 ? -20.279 -5.820 22.091 1.00 93.31 172 ASN A CA 1
ATOM 1300 C C . ASN A 1 172 ? -18.996 -5.710 21.253 1.00 93.31 172 ASN A C 1
ATOM 1302 O O . ASN A 1 172 ? -18.874 -6.312 20.182 1.00 93.31 172 ASN A O 1
ATOM 1306 N N . SER A 1 173 ? -18.045 -4.904 21.722 1.00 93.62 173 SER A N 1
ATOM 1307 C CA . SER A 1 173 ? -16.750 -4.710 21.076 1.00 93.62 173 SER A CA 1
ATOM 1308 C C . SER A 1 173 ? -15.596 -4.806 22.063 1.00 93.62 173 SER A C 1
ATOM 1310 O O . SER A 1 173 ? -15.772 -4.695 23.275 1.00 93.62 173 SER A O 1
ATOM 1312 N N . PHE A 1 174 ? -14.398 -5.015 21.531 1.00 92.19 174 PHE A N 1
ATOM 1313 C CA . PHE A 1 174 ? -13.171 -5.089 22.301 1.00 92.19 174 PHE A CA 1
ATOM 1314 C C . PHE A 1 174 ? -12.040 -4.324 21.615 1.00 92.19 174 PHE A C 1
ATOM 1316 O O . PHE A 1 174 ? -12.018 -4.149 20.393 1.00 92.19 174 PHE A O 1
ATOM 1323 N N . CYS A 1 175 ? -11.086 -3.878 22.424 1.00 91.94 175 CYS A N 1
ATOM 1324 C CA . CYS A 1 175 ? -9.852 -3.255 21.976 1.00 91.94 175 CYS A CA 1
ATOM 1325 C C . CYS A 1 175 ? -8.825 -4.320 21.568 1.00 91.94 175 CYS A C 1
ATOM 1327 O O . CYS A 1 175 ? -8.546 -5.256 22.325 1.00 91.94 175 CYS A O 1
ATOM 1329 N N . GLN A 1 176 ? -8.217 -4.140 20.397 1.00 92.06 176 GLN A N 1
ATOM 1330 C CA . GLN A 1 176 ? -7.108 -4.939 19.891 1.00 92.06 176 GLN A CA 1
ATOM 1331 C C . GLN A 1 176 ? -5.904 -4.043 19.594 1.00 92.06 176 GLN A C 1
ATOM 1333 O O . GLN A 1 176 ? -5.990 -3.136 18.768 1.00 92.06 176 GLN A O 1
ATOM 1338 N N . ASN A 1 177 ? -4.771 -4.321 20.243 1.00 91.75 177 ASN A N 1
ATOM 1339 C CA . ASN A 1 177 ? -3.523 -3.611 19.970 1.00 91.75 177 ASN A CA 1
ATOM 1340 C C . ASN A 1 177 ? -3.109 -3.793 18.505 1.00 91.75 177 ASN A C 1
ATOM 1342 O O . ASN A 1 177 ? -3.216 -4.888 17.951 1.00 91.75 177 ASN A O 1
ATOM 1346 N N . TYR A 1 178 ? -2.600 -2.717 17.915 1.00 90.75 178 TYR A N 1
ATOM 1347 C CA . TYR A 1 178 ? -2.011 -2.695 16.587 1.00 90.75 178 TYR A CA 1
ATOM 1348 C C . TYR A 1 178 ? -0.556 -2.251 16.706 1.00 90.75 178 TYR A C 1
ATOM 1350 O O . TYR A 1 178 ? -0.244 -1.240 17.339 1.00 90.75 178 TYR A O 1
ATOM 1358 N N . THR A 1 179 ? 0.351 -2.999 16.089 1.00 90.44 179 THR A N 1
ATOM 1359 C CA . THR A 1 179 ? 1.776 -2.676 16.088 1.00 90.44 179 THR A CA 1
ATOM 1360 C C . THR A 1 179 ? 2.354 -2.957 14.713 1.00 90.44 179 THR A C 1
ATOM 1362 O O . THR A 1 179 ? 2.156 -4.030 14.153 1.00 90.44 179 THR A O 1
ATOM 1365 N N . SER A 1 180 ? 3.072 -1.973 14.185 1.00 90.50 180 SER A N 1
ATOM 1366 C CA . SER A 1 180 ? 3.835 -2.041 12.940 1.00 90.50 180 SER A CA 1
ATOM 1367 C C . SER A 1 180 ? 5.195 -1.369 13.148 1.00 90.50 180 SER A C 1
ATOM 1369 O O . SER A 1 180 ? 5.486 -0.865 14.233 1.00 90.50 180 SER A O 1
ATOM 1371 N N . TYR A 1 181 ? 6.018 -1.312 12.102 1.00 90.62 181 TYR A N 1
ATOM 1372 C CA . TYR A 1 181 ? 7.303 -0.609 12.148 1.00 90.62 181 TYR A CA 1
ATOM 1373 C C . TYR A 1 181 ? 7.188 0.910 12.354 1.00 90.62 181 TYR A C 1
ATOM 1375 O O . TYR A 1 181 ? 8.154 1.518 12.806 1.00 90.62 181 TYR A O 1
ATOM 1383 N N . VAL A 1 182 ? 6.054 1.519 11.987 1.00 91.06 182 VAL A N 1
ATOM 1384 C CA . VAL A 1 182 ? 5.865 2.986 11.997 1.00 91.06 182 VAL A CA 1
ATOM 1385 C C . VAL A 1 182 ? 4.811 3.408 13.018 1.00 91.06 182 VAL A C 1
ATOM 1387 O O . VAL A 1 182 ? 4.995 4.387 13.735 1.00 91.06 182 VAL A O 1
ATOM 1390 N N . TYR A 1 183 ? 3.717 2.652 13.120 1.00 89.94 183 TYR A N 1
ATOM 1391 C CA . TYR A 1 183 ? 2.572 2.991 13.962 1.00 89.94 183 TYR A CA 1
ATOM 1392 C C . TYR A 1 183 ? 2.362 1.989 15.094 1.00 89.94 183 TYR A C 1
ATOM 1394 O O . TYR A 1 183 ? 2.444 0.772 14.899 1.00 89.94 183 TYR A O 1
ATOM 1402 N N . ASN A 1 184 ? 2.003 2.528 16.258 1.00 90.31 184 ASN A N 1
ATOM 1403 C CA . ASN A 1 184 ? 1.541 1.797 17.431 1.00 90.31 184 ASN A CA 1
ATOM 1404 C C . ASN A 1 184 ? 0.243 2.444 17.935 1.00 90.31 184 ASN A C 1
ATOM 1406 O O . ASN A 1 184 ? 0.122 3.671 17.974 1.00 90.31 184 ASN A O 1
ATOM 1410 N N . GLY A 1 185 ? -0.730 1.617 18.293 1.00 90.75 185 GLY A N 1
ATOM 1411 C CA . GLY A 1 185 ? -2.003 2.056 18.836 1.00 90.75 185 GLY A CA 1
ATOM 1412 C C . GLY A 1 185 ? -2.937 0.874 19.028 1.00 90.75 185 GLY A C 1
ATOM 1413 O O . GLY A 1 185 ? -2.507 -0.246 19.312 1.00 90.75 185 GLY A O 1
ATOM 1414 N N . TYR A 1 186 ? -4.225 1.098 18.813 1.00 91.38 186 TYR A N 1
ATOM 1415 C CA . TYR A 1 186 ? -5.207 0.020 18.788 1.00 91.38 186 TYR A CA 1
ATOM 1416 C C . TYR A 1 186 ? -6.306 0.257 17.756 1.00 91.38 186 TYR A C 1
ATOM 1418 O O . TYR A 1 186 ? -6.510 1.363 17.249 1.00 91.38 186 TYR A O 1
ATOM 1426 N N . GLN A 1 187 ? -7.033 -0.817 17.477 1.00 92.94 187 GLN A N 1
ATOM 1427 C CA . GLN A 1 187 ? -8.282 -0.829 16.732 1.00 92.94 187 GLN A CA 1
ATOM 1428 C C . GLN A 1 187 ? -9.370 -1.475 17.596 1.00 92.94 187 GLN A C 1
ATOM 1430 O O . GLN A 1 187 ? -9.088 -2.268 18.493 1.00 92.94 187 GLN A O 1
ATOM 1435 N N . CYS A 1 188 ? -10.626 -1.142 17.331 1.00 93.12 188 CYS A N 1
ATOM 1436 C CA . CYS A 1 188 ? -11.772 -1.785 17.952 1.00 93.12 188 CYS A CA 1
ATOM 1437 C C . CYS A 1 188 ? -12.303 -2.861 17.011 1.00 93.12 188 CYS A C 1
ATOM 1439 O O . CYS A 1 188 ? -12.362 -2.666 15.795 1.00 93.12 188 CYS A O 1
ATOM 1441 N N . ARG A 1 189 ? -12.720 -3.992 17.573 1.00 94.50 189 ARG A N 1
ATOM 1442 C CA . ARG A 1 189 ? -13.352 -5.089 16.837 1.00 94.50 189 ARG A CA 1
ATOM 1443 C C . ARG A 1 189 ? -14.617 -5.533 17.543 1.00 94.50 189 ARG A C 1
ATOM 1445 O O . ARG A 1 189 ? -14.689 -5.481 18.765 1.00 94.50 189 ARG A O 1
ATOM 1452 N N . CYS A 1 190 ? -15.613 -5.965 16.777 1.00 95.25 190 CYS A N 1
ATOM 1453 C CA . CYS A 1 190 ? -16.778 -6.608 17.370 1.00 95.25 190 CYS A CA 1
ATOM 1454 C C . CYS A 1 190 ? -16.369 -7.937 18.007 1.00 95.25 190 CYS A C 1
ATOM 1456 O O . CYS A 1 190 ? -15.560 -8.679 17.444 1.00 95.25 190 CYS A O 1
ATOM 1458 N N . SER A 1 191 ? -16.928 -8.215 19.181 1.00 93.56 191 SER A N 1
ATOM 1459 C CA . SER A 1 191 ? -16.738 -9.473 19.898 1.00 93.56 191 SER A CA 1
ATOM 1460 C C . SER A 1 191 ? -17.249 -10.660 19.079 1.00 93.56 191 SER A C 1
ATOM 1462 O O . SER A 1 191 ? -18.056 -10.506 18.159 1.00 93.56 191 SER A O 1
ATOM 1464 N N . ALA A 1 192 ? -16.787 -11.865 19.414 1.00 93.38 192 ALA A N 1
ATOM 1465 C CA . ALA A 1 192 ? -17.237 -13.082 18.743 1.00 93.38 192 ALA A CA 1
ATOM 1466 C C . ALA A 1 192 ? -18.775 -13.197 18.776 1.00 93.38 192 ALA A C 1
ATOM 1468 O O . ALA A 1 192 ? -19.388 -12.995 19.822 1.00 93.38 192 ALA A O 1
ATOM 1469 N N . GLY A 1 193 ? -19.386 -13.497 17.626 1.00 94.62 193 GLY A N 1
ATOM 1470 C CA . GLY A 1 193 ? -20.847 -13.538 17.457 1.00 94.62 193 GLY A CA 1
ATOM 1471 C C . GLY A 1 193 ? -21.499 -12.207 17.057 1.00 94.62 193 GLY A C 1
ATOM 1472 O O . GLY A 1 193 ? -22.693 -12.184 16.769 1.00 94.62 193 GLY A O 1
ATOM 1473 N N . TYR A 1 194 ? -20.731 -11.115 16.978 1.00 95.19 194 TYR A N 1
ATOM 1474 C CA . TYR A 1 194 ? -21.228 -9.791 16.602 1.00 95.19 194 TYR A CA 1
ATOM 1475 C C . TYR A 1 194 ? -20.557 -9.269 15.329 1.00 95.19 194 TYR A C 1
ATOM 1477 O O . TYR A 1 194 ? -19.382 -9.535 15.063 1.00 95.19 194 TYR A O 1
ATOM 1485 N N . ARG A 1 195 ? -21.297 -8.492 14.533 1.00 95.62 195 ARG A N 1
ATOM 1486 C CA . ARG A 1 195 ? -20.804 -7.821 13.320 1.00 95.62 195 ARG A CA 1
ATOM 1487 C C . ARG A 1 195 ? -21.275 -6.372 13.275 1.00 95.62 195 ARG A C 1
ATOM 1489 O O . ARG A 1 195 ? -22.279 -6.023 13.885 1.00 95.62 195 ARG A O 1
ATOM 1496 N N . GLY A 1 196 ? -20.552 -5.544 12.527 1.00 95.38 196 GLY A N 1
ATOM 1497 C CA . GLY A 1 196 ? -20.877 -4.134 12.326 1.00 95.38 196 GLY A CA 1
ATOM 1498 C C . GLY A 1 196 ? -19.718 -3.218 12.702 1.00 95.38 196 GLY A C 1
ATOM 1499 O O . GLY A 1 196 ? -18.554 -3.585 12.533 1.00 95.38 196 GLY A O 1
ATOM 1500 N N . ASN A 1 197 ? -20.033 -2.009 13.167 1.00 95.50 197 ASN A N 1
ATOM 1501 C CA . ASN A 1 197 ? -19.043 -0.967 13.422 1.00 95.50 197 ASN A CA 1
ATOM 1502 C C . ASN A 1 197 ? -18.838 -0.757 14.938 1.00 95.50 197 ASN A C 1
ATOM 1504 O O . ASN A 1 197 ? -19.688 -0.145 15.586 1.00 95.50 197 ASN A O 1
ATOM 1508 N N . PRO A 1 198 ? -17.702 -1.193 15.514 1.00 95.25 198 PRO A N 1
ATOM 1509 C CA . PRO A 1 198 ? -17.451 -1.110 16.956 1.00 95.25 198 PRO A CA 1
ATOM 1510 C C . PRO A 1 198 ? -17.236 0.320 1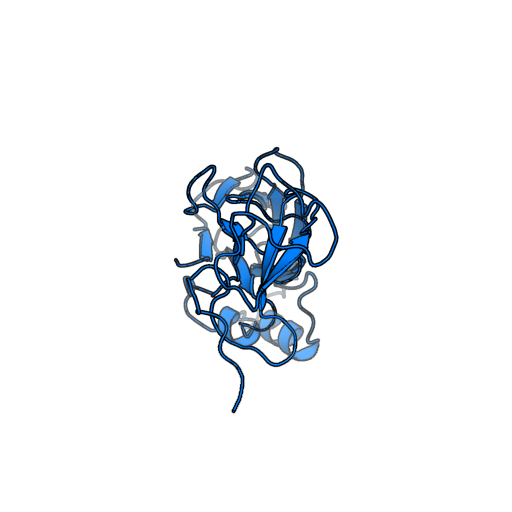7.477 1.00 95.25 198 PRO A C 1
ATOM 1512 O O . PRO A 1 198 ? -17.238 0.547 18.687 1.00 95.25 198 PRO A O 1
ATOM 1515 N N . TYR A 1 199 ? -17.073 1.295 16.582 1.00 93.62 199 TYR A N 1
ATOM 1516 C CA . TYR A 1 199 ? -16.872 2.705 16.914 1.00 93.62 199 TYR A CA 1
ATOM 1517 C C . TYR A 1 199 ? -18.190 3.485 17.040 1.00 93.62 199 TYR A C 1
ATOM 1519 O O . TYR A 1 199 ? -18.172 4.681 17.329 1.00 93.62 199 TYR A O 1
ATOM 1527 N N . ILE A 1 200 ? -19.337 2.830 16.840 1.00 95.12 200 ILE A N 1
ATOM 1528 C CA . ILE A 1 200 ? -20.680 3.409 16.974 1.00 95.12 200 ILE A CA 1
ATOM 1529 C C . ILE A 1 200 ? -21.379 2.750 18.172 1.00 95.12 200 ILE A C 1
ATOM 1531 O O . ILE A 1 200 ? -21.205 1.554 18.412 1.00 95.12 200 ILE A O 1
ATOM 1535 N N . LEU A 1 201 ? -22.154 3.528 18.938 1.00 93.62 201 LEU A N 1
ATOM 1536 C CA . LEU A 1 201 ? -23.012 2.986 20.002 1.00 93.62 201 LEU A CA 1
ATOM 1537 C C . LEU A 1 201 ? -23.929 1.907 19.410 1.00 93.62 201 LEU A C 1
ATOM 1539 O O . LEU A 1 201 ? -24.519 2.129 18.356 1.00 93.62 201 LEU A O 1
ATOM 1543 N N . ASP A 1 202 ? -23.980 0.735 20.047 1.00 93.00 202 ASP A N 1
ATOM 1544 C CA . ASP A 1 202 ? -24.744 -0.438 19.582 1.00 93.00 202 ASP A CA 1
ATOM 1545 C C . ASP A 1 202 ? -24.465 -0.863 18.124 1.00 93.00 202 ASP A C 1
ATOM 1547 O O . ASP A 1 202 ? -25.259 -1.555 17.489 1.00 93.00 202 ASP A O 1
ATOM 1551 N N . GLY A 1 203 ? -23.302 -0.475 17.587 1.00 95.00 203 GLY A N 1
ATOM 1552 C CA . GLY A 1 203 ? -22.923 -0.756 16.204 1.00 95.00 203 GLY A CA 1
ATOM 1553 C C . GLY A 1 203 ? -22.471 -2.195 15.951 1.00 95.00 203 GLY A C 1
ATOM 1554 O O . GLY A 1 203 ? -22.465 -2.619 14.798 1.00 95.00 203 GLY A O 1
ATOM 1555 N N . CYS A 1 204 ? -22.103 -2.948 16.993 1.00 96.25 204 CYS A N 1
ATOM 1556 C CA . CYS A 1 204 ? -21.877 -4.390 16.919 1.00 96.25 204 CYS A CA 1
ATOM 1557 C C . CYS A 1 204 ? -23.163 -5.131 17.292 1.00 96.25 204 CYS A C 1
ATOM 1559 O O . CYS A 1 204 ? -23.530 -5.217 18.467 1.00 96.25 204 CYS A O 1
ATOM 1561 N N . GLN A 1 205 ? -23.825 -5.682 16.280 1.00 95.62 205 GLN A N 1
ATOM 1562 C CA . GLN A 1 205 ? -25.101 -6.375 16.400 1.00 95.62 205 GLN A CA 1
ATOM 1563 C C . GLN A 1 205 ? -24.894 -7.884 16.280 1.00 95.62 205 GLN A C 1
ATOM 1565 O O . GLN A 1 205 ? -24.049 -8.348 15.507 1.00 95.62 205 GLN A O 1
ATOM 1570 N N . GLY A 1 206 ? -25.626 -8.641 17.099 1.00 87.81 206 GLY A N 1
ATOM 1571 C CA . GLY A 1 206 ? -25.571 -10.097 17.083 1.00 87.81 206 GLY A CA 1
ATOM 1572 C C . GLY A 1 206 ? -26.105 -10.627 15.759 1.00 87.81 206 GLY A C 1
ATOM 1573 O O . GLY A 1 206 ? -27.060 -10.086 15.204 1.00 87.81 206 GLY A O 1
ATOM 1574 N N . THR A 1 207 ? -25.488 -11.682 15.243 1.00 72.75 207 THR A N 1
ATOM 1575 C CA . THR A 1 207 ? -26.077 -12.441 14.139 1.00 72.75 207 THR A CA 1
ATOM 1576 C C . THR A 1 207 ? -27.188 -13.317 14.714 1.00 72.75 207 THR A C 1
ATOM 1578 O O . THR A 1 207 ? -26.895 -14.375 15.270 1.00 72.75 207 THR A O 1
ATOM 1581 N N . SER A 1 208 ? -28.426 -12.821 14.672 1.00 60.25 208 SER A N 1
ATOM 1582 C CA . SER A 1 208 ? -29.643 -13.575 15.011 1.00 60.25 208 SER A CA 1
ATOM 1583 C C . SER A 1 208 ? -29.832 -14.782 14.105 1.00 60.25 208 SER A C 1
ATOM 1585 O O . SER A 1 208 ? -29.616 -14.593 12.884 1.00 60.25 208 SER A O 1
#

Sequence (208 aa):
MPMSHDIDGASRPNTSRYHTWGGLRERGPFFVAPDRNKFLVLSCNNIQVILMGEDNSTINACATYCPSLGNSDAQPQLIRYLLLHGECSGLGCCNRGIPKGYTSYHIQLQPSNDSSSDAKSSVYIAEEGSYNISKLMSEPRGVALPALLDWVISNSSCQKQNSVAPGCRSSNSFCQNYTSYVYNGYQCRCSAGYRGNPYILDGCQGTS

pLDDT: mean 79.94, std 15.72, range [33.81, 96.25]

Secondary structure (DSSP, 8-state):
---EEEE---S-TT--EEEEE--SPTT-SEEEPTTTEEEEEE-SS-EEEEEE-TTS-EEEEEE-B-----SS--S-HHHHHHHHH---BSBSEEEEE--S--S-EEEEEEE-TT--SS--EEEEEEETTS--HHHHHHSPS-------EEE-EES---SSTTPPPTT--STTEEEEEEE-SS-EEEEEEEPTTEEE-TTSTT-EEE--

Foldseek 3Di:
DFFKDKDALDDDDFDKDKDKFADQDDPHQKWFDFQQKKKKKAWAQQKKKFKAAPVRDTQDIATAHEDDDPDDDPDDCLLVVCVVPVAQPHYRMHMDGRQDIHNMIMMMMGGDPSGDSHIMMMIGIAGPPQDDPSVQVVDDPDDGHHTDMDGFPADDAFPDFFPDDPQQQEPQKGWDWDDGPPGTHIDIDGHPQWDADRRDYNRTDGPD

=== Feature glossary ===
Annotated list of the representations used here:

Nearest PDB structures. The Foldseek neighbor list gives the closest experimentally determined structures in the PDB, ranked by structural alignment. TM-score near 1 means near-identical fold; near 0.3 means only rough topology match. This is how one finds what a novel AlphaFold prediction most resembles in the solved-structure universe.

Foldseek 3Di. Foldseek's 3Di representation compresses backbone geometry into a per-residue letter drawn from a learned twenty-state alphabet. It captures the tertiary interaction pattern around each residue — which residues are packed against it in space, regardless of where they are in sequence.

Radius of gyration, Cα contacts, bounding box. Radius of gyration (Rg) is the root-mean-square distance of Cα atoms from their centroid — a single number for overall size and compactness. A globular domain of N residues has Rg ≈ 2.2·N^0.38 Å; an extended or disordered chain has a much larger Rg. The Cα contact count is the number of residue pairs whose Cα atoms are within 8 Å and are more than four positions apart in sequence — a standard proxy for tertiary packing density. The bounding box is the smallest axis-aligned box enclosing all Cα atoms.

InterPro / GO / CATH / organism. The annotation block draws on four external resources. InterPro: which protein families and domains the sequence belongs to. GO: standardized terms for what the protein does, what process it participates in, and where in the cell it acts. CATH: which structural fold it has in the CATH hierarchy. Organism: the species of origin.

mmCIF coordinates. The mmCIF block holds the 3D Cartesian coordinates of each backbone atom (N, Cα, C, O) in ångströms. mmCIF is the PDB's canonical archive format — a tagged-loop text representation of the atomic model.

pLDDT. pLDDT is the predicted lDDT-Cα score: AlphaFold's confidence that the local environment of each residue (all inter-atomic distances within 15 Å) is correctly placed. It is a per-residue number between 0 and 100, with higher meaning more reliable.

Backbone torsions (φ/ψ). φ (phi) and ψ (psi) are the two rotatable backbone dihedrals per residue: φ is the C(i-1)–N–Cα–C torsion, ψ is the N–Cα–C–N(i+1) torsion, both in degrees on (−180°, 180°]. α-helical residues cluster near (−60°, −45°); β-strand residues near (−120°, +130°). A Ramachandran plot is simply a scatter of (φ, ψ) for every residue.

B-factor. For experimental (PDB) structures, the B-factor (temperature factor) quantifies the positional spread of each atom in the crystal — a combination of thermal vibration and static disorder — in units of Å². High B-factors mark flexible loops or poorly resolved regions; low B-factors mark the rigid, well-ordered core.

Secondary structure (3-state, P-SEA). SS3 is a coarse helix/strand/coil call (letters a/b/c) made by the P-SEA algorithm from inter-Cα distances and dihedrals. It is less detailed than DSSP but needs only Cα positions.

Predicted aligned error. Predicted aligned error is AlphaFold's pairwise confidence. Unlike pLDDT (per-residue), PAE is per-residue-pair and captures whether two parts of the structure are correctly placed relative to each other. Units are ångströms of expected positional error.

Solvent-accessible surface area. Solvent-accessible surface area (SASA) is the area in Å² traced out by the centre of a 1.4 Å probe sphere (a water molecule) rolled over the protein's van der Waals surface (Shrake–Rupley / Lee–Richards construction). Buried residues have near-zero SASA; fully exposed residues can exceed 200 Å². The total SASA scales roughly with the number of surface residues.

Secondary structure (8-state, DSSP). The SS8 string is DSSP's per-residue secondary-structure call. α-helix (H) means an i→i+4 H-bond ladder; β-strand (E) means the residue participates in a β-sheet; 3₁₀ (G) and π (I) are tighter and wider helices; T/S are turns/bends; '-' is loop.

Rendered structure images. Structure images are PyMOL renders from six orthogonal camera directions. Cartoon representation draws helices as coils and strands as arrows; sticks shows the backbone as bonds; surface shows the solvent-excluded envelope. Rainbow coloring maps sequence position to hue (blue→red, N→C); chain coloring assigns a distinct color per polypeptide.

Sequence. The amino-acid sequence is the protein's primary structure: the linear order of residues from the N-terminus to the C-terminus, written in one-letter code. Everything else here — the 3D coordinates, the secondary structure, the domain annotations — is ultimately a consequence of this string.

Contact-map, Ramachandran, and PAE plots. Three diagnostic plots accompany the record. The Cα contact map visualizes the tertiary structure as a 2D adjacency matrix (8 Å cutoff, sequence-local contacts suppressed). The Ramachandran plot shows the distribution of backbone (φ, ψ) torsions, with points in the α and β basins reflecting secondary structure content. The PAE plot shows AlphaFold's inter-residue confidence as a color matrix.